Protein AF-A0A5C7K551-F1 (afdb_monomer_lite)

Foldseek 3Di:
DDDDDDDDDDDDDDDVVVVVVVVVVVVVVVVVVPPDDPVNLVVVLVVQQVVLQVVLLVLQLVCQLCVCVVPPLDDGQAGEQADFFQPLADDVVVPSDAAQWKAKWFHSQVNSVHDQGAGSQRAGKMKIFGSARHPHNHYLADALLAFGQEFEAAPVRHTPFDPDRQRHFRMKMKHQHDQFPPQDAAACDDSHGHGGRVNCVSRAQQWADITSHHIYGYAYDPVCVVVRNGHMDMDTHGSCSNVVSNVVDPVVVVLVVCLVCLLVVLQVVDDLVLRAAQDPLLRQDQLVVLDPSGSNVSSLVPPDDGNNSSSCNHQVSQKHKHAAPFWDADPNDTRHRMDIDGHDRDDPPDDDDRPDPDPPD

Structure (mmCIF, N/CA/C/O backbone):
data_AF-A0A5C7K551-F1
#
_entry.id   AF-A0A5C7K551-F1
#
loop_
_atom_site.group_PDB
_atom_site.id
_atom_site.type_symbol
_atom_site.label_atom_id
_atom_site.label_alt_id
_atom_site.label_comp_id
_atom_site.label_asym_id
_atom_site.label_entity_id
_atom_site.label_seq_id
_atom_site.pdbx_PDB_ins_code
_atom_site.Cartn_x
_atom_site.Cartn_y
_atom_site.Cartn_z
_atom_site.occupancy
_atom_site.B_iso_or_equiv
_atom_site.auth_seq_id
_atom_site.auth_comp_id
_atom_site.auth_asym_id
_atom_site.auth_atom_id
_atom_site.pdbx_PDB_model_num
ATOM 1 N N . MET A 1 1 ? 93.182 -27.243 -62.730 1.00 42.47 1 MET A N 1
ATOM 2 C CA . MET A 1 1 ? 92.548 -25.901 -62.664 1.00 42.47 1 MET A CA 1
ATOM 3 C C . MET A 1 1 ? 91.373 -25.920 -63.640 1.00 42.47 1 MET A C 1
ATOM 5 O O . MET A 1 1 ? 91.630 -26.209 -64.791 1.00 42.47 1 MET A O 1
ATOM 9 N N . LYS A 1 2 ? 90.090 -25.736 -63.320 1.00 43.31 2 LYS A N 1
ATOM 10 C CA . LYS A 1 2 ? 89.360 -25.178 -62.170 1.00 43.31 2 LYS A CA 1
ATOM 11 C C . LYS A 1 2 ? 88.047 -25.978 -62.007 1.00 43.31 2 LYS A C 1
ATOM 13 O O . LYS A 1 2 ? 87.426 -26.317 -63.009 1.00 43.31 2 LYS A O 1
ATOM 18 N N . HIS A 1 3 ? 87.634 -26.263 -60.772 1.00 45.69 3 HIS A N 1
ATOM 19 C CA . HIS A 1 3 ? 86.312 -26.815 -60.451 1.00 45.69 3 HIS A CA 1
ATOM 20 C C . HIS A 1 3 ? 85.270 -25.688 -60.403 1.00 45.69 3 HIS A C 1
ATOM 22 O O . HIS A 1 3 ? 85.530 -24.654 -59.791 1.00 45.69 3 HIS A O 1
ATOM 28 N N . ALA A 1 4 ? 84.092 -25.897 -60.995 1.00 50.72 4 ALA A N 1
ATOM 29 C CA . ALA A 1 4 ? 82.921 -25.042 -60.805 1.00 50.72 4 ALA A CA 1
ATOM 30 C C . ALA A 1 4 ? 81.832 -25.853 -60.089 1.00 50.72 4 ALA A C 1
ATOM 32 O O . ALA A 1 4 ? 81.305 -26.824 -60.630 1.00 50.72 4 ALA A O 1
ATOM 33 N N . SER A 1 5 ? 81.543 -25.485 -58.841 1.00 52.62 5 SER A N 1
ATOM 34 C CA . SER A 1 5 ? 80.523 -26.111 -58.001 1.00 52.62 5 SER A CA 1
ATOM 35 C C . SER A 1 5 ? 79.141 -25.517 -58.282 1.00 52.62 5 SER A C 1
ATOM 37 O O . SER A 1 5 ? 78.958 -24.305 -58.168 1.00 52.62 5 SER A O 1
ATOM 39 N N . GLN A 1 6 ? 78.148 -26.362 -58.564 1.00 56.72 6 GLN A N 1
ATOM 40 C CA . GLN A 1 6 ? 76.731 -25.990 -58.508 1.00 56.72 6 GLN A CA 1
ATOM 41 C C . GLN A 1 6 ? 76.282 -25.846 -57.045 1.00 56.72 6 GLN A C 1
ATOM 43 O O . GLN A 1 6 ? 76.255 -26.826 -56.299 1.00 56.72 6 GLN A O 1
ATOM 48 N N . GLN A 1 7 ? 75.881 -24.642 -56.635 1.00 53.88 7 GLN A N 1
ATOM 49 C CA . GLN A 1 7 ? 75.171 -24.423 -55.373 1.00 53.88 7 GLN A CA 1
ATOM 50 C C . GLN A 1 7 ? 73.659 -24.596 -55.583 1.00 53.88 7 GLN A C 1
ATOM 52 O O . GLN A 1 7 ? 73.023 -23.820 -56.290 1.00 53.88 7 GLN A O 1
ATOM 57 N N . ARG A 1 8 ? 73.068 -25.606 -54.932 1.00 55.75 8 ARG A N 1
ATOM 58 C CA . ARG A 1 8 ? 71.617 -25.701 -54.701 1.00 55.75 8 ARG A CA 1
ATOM 59 C C . ARG A 1 8 ? 71.251 -24.842 -53.490 1.00 55.75 8 ARG A C 1
ATOM 61 O O . ARG A 1 8 ? 71.647 -25.163 -52.370 1.00 55.75 8 ARG A O 1
ATOM 68 N N . THR A 1 9 ? 70.445 -23.806 -53.683 1.00 50.84 9 THR A N 1
ATOM 69 C CA . THR A 1 9 ? 69.813 -23.058 -52.591 1.00 50.84 9 THR A CA 1
ATOM 70 C C . THR A 1 9 ? 68.581 -23.819 -52.087 1.00 50.84 9 THR A C 1
ATOM 72 O O . THR A 1 9 ? 67.579 -23.972 -52.778 1.00 50.84 9 THR A O 1
ATOM 75 N N . ARG A 1 10 ? 68.648 -24.341 -50.855 1.00 55.31 10 ARG A N 1
ATOM 76 C CA . ARG A 1 10 ? 67.469 -24.807 -50.108 1.00 55.31 10 ARG A CA 1
ATOM 77 C C . ARG A 1 10 ? 66.876 -23.617 -49.356 1.00 55.31 10 ARG A C 1
ATOM 79 O O . ARG A 1 10 ? 67.473 -23.156 -48.387 1.00 55.31 10 ARG A O 1
ATOM 86 N N . HIS A 1 11 ? 65.684 -23.168 -49.744 1.00 59.53 11 HIS A N 1
ATOM 87 C CA . HIS A 1 11 ? 64.878 -22.290 -48.895 1.00 59.53 11 HIS A CA 1
ATOM 88 C C . HIS A 1 11 ? 64.409 -23.068 -47.657 1.00 59.53 11 HIS A C 1
ATOM 90 O O . HIS A 1 11 ? 63.650 -24.031 -47.752 1.00 59.53 11 HIS A O 1
ATOM 96 N N . ARG A 1 12 ? 64.869 -22.648 -46.476 1.00 51.69 12 ARG A N 1
ATOM 97 C CA . ARG A 1 12 ? 64.352 -23.085 -45.174 1.00 51.69 12 ARG A CA 1
ATOM 98 C C . ARG A 1 12 ? 63.396 -22.007 -44.655 1.00 51.69 12 ARG A C 1
ATOM 100 O O . ARG A 1 12 ? 63.820 -21.085 -43.974 1.00 51.69 12 ARG A O 1
ATOM 107 N N . GLN A 1 13 ? 62.105 -22.127 -44.958 1.00 60.03 13 GLN A N 1
ATOM 108 C CA . GLN A 1 13 ? 61.054 -21.497 -44.153 1.00 60.03 13 GLN A CA 1
ATOM 109 C C . GLN A 1 13 ? 60.619 -22.495 -43.077 1.00 60.03 13 GLN A C 1
ATOM 111 O O . GLN A 1 13 ? 59.937 -23.474 -43.365 1.00 60.03 13 GLN A O 1
ATOM 116 N N . ARG A 1 14 ? 61.045 -22.273 -41.832 1.00 57.66 14 ARG A N 1
ATOM 117 C CA . ARG A 1 14 ? 60.526 -22.956 -40.637 1.00 57.66 14 ARG A CA 1
ATOM 118 C C . ARG A 1 14 ? 60.541 -21.948 -39.491 1.00 57.66 14 ARG A C 1
ATOM 120 O O . ARG A 1 14 ? 61.551 -21.803 -38.820 1.00 57.66 14 ARG A O 1
ATOM 127 N N . GLY A 1 15 ? 59.457 -21.193 -39.344 1.00 58.69 15 GLY A N 1
ATOM 128 C CA . GLY A 1 15 ? 59.311 -20.215 -38.260 1.00 58.69 15 GLY A CA 1
ATOM 129 C C . GLY A 1 15 ? 58.039 -19.375 -38.364 1.00 58.69 15 GLY A C 1
ATOM 130 O O . GLY A 1 15 ? 57.367 -19.161 -37.365 1.00 58.69 15 GLY A O 1
ATOM 131 N N . ALA A 1 16 ? 57.642 -18.980 -39.578 1.00 62.69 16 ALA A N 1
ATOM 132 C CA . ALA A 1 16 ? 56.454 -18.143 -39.774 1.00 62.69 16 ALA A CA 1
ATOM 133 C C . ALA A 1 16 ? 55.122 -18.916 -39.684 1.00 62.69 16 ALA A C 1
ATOM 135 O O . ALA A 1 16 ? 54.129 -18.360 -39.231 1.00 62.69 16 ALA A O 1
ATOM 136 N N . SER A 1 17 ? 55.084 -20.199 -40.070 1.00 69.00 17 SER A N 1
ATOM 137 C CA . SER A 1 17 ? 53.833 -20.977 -40.107 1.00 69.00 17 SER A CA 1
ATOM 138 C C . SER A 1 17 ? 53.265 -21.287 -38.722 1.00 69.00 17 SER A C 1
ATOM 140 O O . SER A 1 17 ? 52.050 -21.298 -38.550 1.00 69.00 17 SER A O 1
ATOM 142 N N . LEU A 1 18 ? 54.128 -21.511 -37.728 1.00 71.88 18 LEU A N 1
ATOM 143 C CA . LEU A 1 18 ? 53.702 -21.848 -36.369 1.00 71.88 18 LEU A CA 1
ATOM 144 C C . LEU A 1 18 ? 53.166 -20.611 -35.638 1.00 71.88 18 LEU A C 1
ATOM 146 O O . LEU A 1 18 ? 52.134 -20.685 -34.983 1.00 71.88 18 LEU A O 1
ATOM 150 N N . LEU A 1 19 ? 53.805 -19.456 -35.846 1.00 77.81 19 LEU A N 1
ATOM 151 C CA . LEU A 1 19 ? 53.313 -18.160 -35.376 1.00 77.81 19 LEU A CA 1
ATOM 152 C C . LEU A 1 19 ? 51.968 -17.801 -36.021 1.00 77.81 19 LEU A C 1
ATOM 154 O O . LEU A 1 19 ? 51.049 -17.385 -35.322 1.00 77.81 19 LEU A O 1
ATOM 158 N N . LEU A 1 20 ? 51.818 -18.043 -37.329 1.00 80.00 20 LEU A N 1
ATOM 159 C CA . LEU A 1 20 ? 50.553 -17.825 -38.030 1.00 80.00 20 LEU A CA 1
ATOM 160 C C . LEU A 1 20 ? 49.440 -18.739 -37.491 1.00 80.00 20 LEU A C 1
ATOM 162 O O . LEU A 1 20 ? 48.329 -18.273 -37.262 1.00 80.00 20 LEU A O 1
ATOM 166 N N . MET A 1 21 ? 49.735 -20.018 -37.231 1.00 79.44 21 MET A N 1
ATOM 167 C CA . MET A 1 21 ? 48.761 -20.948 -36.648 1.00 79.44 21 MET A CA 1
ATOM 168 C C . MET A 1 21 ? 48.367 -20.581 -35.217 1.00 79.44 21 MET A C 1
ATOM 170 O O . MET A 1 21 ? 47.194 -20.693 -34.884 1.00 79.44 21 MET A O 1
ATOM 174 N N . VAL A 1 22 ? 49.301 -20.113 -34.384 1.00 83.50 22 VAL A N 1
ATOM 175 C CA . VAL A 1 22 ? 48.989 -19.664 -33.016 1.00 83.50 22 VAL A CA 1
ATOM 176 C C . VAL A 1 22 ? 48.124 -18.405 -33.039 1.00 83.50 22 VAL A C 1
ATOM 178 O O . VAL A 1 22 ? 47.165 -18.322 -32.280 1.00 83.50 22 VAL A O 1
ATOM 181 N N . ILE A 1 23 ? 48.402 -17.457 -33.938 1.00 84.75 23 ILE A N 1
ATOM 182 C CA . ILE A 1 23 ? 47.582 -16.247 -34.094 1.00 84.75 23 ILE A CA 1
ATOM 183 C C . ILE A 1 23 ? 46.180 -16.609 -34.597 1.00 84.75 23 ILE A C 1
ATOM 185 O O . ILE A 1 23 ? 45.194 -16.134 -34.043 1.00 84.75 23 ILE A O 1
ATOM 189 N N . ILE A 1 24 ? 46.067 -17.490 -35.593 1.00 84.62 24 ILE A N 1
ATOM 190 C CA . ILE A 1 24 ? 44.767 -17.950 -36.102 1.00 84.62 24 ILE A CA 1
ATOM 191 C C . ILE A 1 24 ? 44.001 -18.716 -35.015 1.00 84.62 24 ILE A C 1
ATOM 193 O O . ILE A 1 24 ? 42.818 -18.459 -34.816 1.00 84.62 24 ILE A O 1
ATOM 197 N N . ALA A 1 25 ? 44.661 -19.596 -34.260 1.00 80.81 25 ALA A N 1
ATOM 198 C CA . ALA A 1 25 ? 44.043 -20.309 -33.145 1.00 80.81 25 ALA A CA 1
ATOM 199 C C . ALA A 1 25 ? 43.589 -19.353 -32.030 1.00 80.81 25 ALA A C 1
ATOM 201 O O . ALA A 1 25 ? 42.490 -19.518 -31.508 1.00 80.81 25 ALA A O 1
ATOM 202 N N . ALA A 1 26 ? 44.378 -18.322 -31.710 1.00 79.31 26 ALA A N 1
ATOM 203 C CA . ALA A 1 26 ? 44.011 -17.296 -30.736 1.00 79.31 26 ALA A CA 1
ATOM 204 C C . ALA A 1 26 ? 42.808 -16.463 -31.206 1.00 79.31 26 ALA A C 1
ATOM 206 O O . ALA A 1 26 ? 41.903 -16.209 -30.417 1.00 79.31 26 ALA A O 1
ATOM 207 N N . LEU A 1 27 ? 42.747 -16.096 -32.490 1.00 78.56 27 LEU A N 1
ATOM 208 C CA . LEU A 1 27 ? 41.613 -15.369 -33.071 1.00 78.56 27 LEU A CA 1
ATOM 209 C C . LEU A 1 27 ? 40.342 -16.226 -33.136 1.00 78.56 27 LEU A C 1
ATOM 211 O O . LEU A 1 27 ? 39.259 -15.722 -32.857 1.00 78.56 27 LEU A O 1
ATOM 215 N N . ILE A 1 28 ? 40.460 -17.522 -33.439 1.00 75.25 28 ILE A N 1
ATOM 216 C CA . ILE A 1 28 ? 39.331 -18.465 -33.399 1.00 75.25 28 ILE A CA 1
ATOM 217 C C . ILE A 1 28 ? 38.839 -18.639 -31.959 1.00 75.25 28 ILE A C 1
ATOM 219 O O . ILE A 1 28 ? 37.638 -18.584 -31.712 1.00 75.25 28 ILE A O 1
ATOM 223 N N . PHE A 1 29 ? 39.750 -18.793 -30.995 1.00 69.62 29 PHE A N 1
ATOM 224 C CA . PHE A 1 29 ? 39.399 -18.947 -29.583 1.00 69.62 29 PHE A CA 1
ATOM 225 C C . PHE A 1 29 ? 38.731 -17.681 -29.018 1.00 69.62 29 PHE A C 1
ATOM 227 O O . PHE A 1 29 ? 37.718 -17.769 -28.327 1.00 69.62 29 PHE A O 1
ATOM 234 N N . PHE A 1 30 ? 39.233 -16.496 -29.380 1.00 65.75 30 PHE A N 1
ATOM 235 C CA . PHE A 1 30 ? 38.641 -15.210 -28.998 1.00 65.75 30 PHE A CA 1
ATOM 236 C C . PHE A 1 30 ? 37.298 -14.952 -29.700 1.00 65.75 30 PHE A C 1
ATOM 238 O O . PHE A 1 30 ? 36.366 -14.422 -29.094 1.00 65.75 30 PHE A O 1
ATOM 245 N N . GLY A 1 31 ? 37.170 -15.375 -30.961 1.00 60.44 31 GLY A N 1
ATOM 246 C CA . GLY A 1 31 ? 35.926 -15.323 -31.725 1.00 60.44 31 GLY A CA 1
ATOM 247 C C . GLY A 1 31 ? 34.838 -16.209 -31.118 1.00 60.44 31 GLY A C 1
ATOM 248 O O . GLY A 1 31 ? 33.721 -15.745 -30.923 1.00 60.44 31 GLY A O 1
ATOM 249 N N . LEU A 1 32 ? 35.168 -17.441 -30.719 1.00 57.44 32 LEU A N 1
ATOM 250 C CA . LEU A 1 32 ? 34.225 -18.362 -30.071 1.00 57.44 32 LEU A CA 1
ATOM 251 C C . LEU A 1 32 ? 33.772 -17.881 -28.684 1.00 57.44 32 LEU A C 1
ATOM 253 O O . LEU A 1 32 ? 32.629 -18.122 -28.308 1.00 57.44 32 LEU A O 1
ATOM 257 N N . PHE A 1 33 ? 34.622 -17.160 -27.944 1.00 56.47 33 PHE A N 1
ATOM 258 C CA . PHE A 1 33 ? 34.251 -16.579 -26.646 1.00 56.47 33 PHE A CA 1
ATOM 259 C C . PHE A 1 33 ? 33.379 -15.315 -26.777 1.00 56.47 33 PHE A C 1
ATOM 261 O O . PHE A 1 33 ? 32.648 -14.958 -25.853 1.00 56.47 33 PHE A O 1
ATOM 268 N N . SER A 1 34 ? 33.430 -14.651 -27.936 1.00 57.19 34 SER A N 1
ATOM 269 C CA . SER A 1 34 ? 32.720 -13.395 -28.209 1.00 57.19 34 SER A CA 1
ATOM 270 C C . SER A 1 34 ? 31.344 -13.596 -28.861 1.00 57.19 34 SER A C 1
ATOM 272 O O . SER A 1 34 ? 30.553 -12.656 -28.920 1.00 57.19 34 SER A O 1
ATOM 274 N N . ILE A 1 35 ? 31.010 -14.808 -29.323 1.00 54.72 35 ILE A N 1
ATOM 275 C CA . ILE A 1 35 ? 29.688 -15.130 -29.887 1.00 54.72 35 ILE A CA 1
ATOM 276 C C . ILE A 1 35 ? 28.744 -15.513 -28.740 1.00 54.72 35 ILE A C 1
ATOM 278 O O . ILE A 1 35 ? 28.366 -16.670 -28.563 1.00 54.72 35 ILE A O 1
ATOM 282 N N . ARG A 1 36 ? 28.341 -14.526 -27.932 1.00 56.84 36 ARG A N 1
ATOM 283 C CA . ARG A 1 36 ? 27.111 -14.674 -27.145 1.00 56.84 36 ARG A CA 1
ATOM 284 C C . ARG A 1 36 ? 25.935 -14.419 -28.071 1.00 56.84 36 ARG A C 1
ATOM 286 O O . ARG A 1 36 ? 25.839 -13.361 -28.689 1.00 56.84 36 ARG A O 1
ATOM 293 N N . SER A 1 37 ? 25.046 -15.402 -28.181 1.00 57.72 37 SER A N 1
ATOM 294 C CA . SER A 1 37 ? 23.815 -15.227 -28.947 1.00 57.72 37 SER A CA 1
ATOM 295 C C . SER A 1 37 ? 23.009 -14.068 -28.345 1.00 57.72 37 SER A C 1
ATOM 297 O O . SER A 1 37 ? 22.929 -13.965 -27.118 1.00 57.72 37 SER A O 1
ATOM 299 N N . PRO A 1 38 ? 22.360 -13.222 -29.163 1.00 60.72 38 PRO A N 1
ATOM 300 C CA . PRO A 1 38 ? 21.538 -12.119 -28.662 1.00 60.72 38 PRO A CA 1
ATOM 301 C C . PRO A 1 38 ? 20.402 -12.607 -27.749 1.00 60.72 38 PRO A C 1
ATOM 303 O O . PRO A 1 38 ? 19.961 -11.874 -26.872 1.00 60.72 38 PRO A O 1
ATOM 306 N N . VAL A 1 39 ? 19.965 -13.860 -27.913 1.00 63.66 39 VAL A N 1
ATOM 307 C CA . VAL A 1 39 ? 18.994 -14.529 -27.032 1.00 63.66 39 VAL A CA 1
ATOM 308 C C . VAL A 1 39 ? 19.559 -14.749 -25.624 1.00 63.66 39 VAL A C 1
ATOM 310 O O . VAL A 1 39 ? 18.877 -14.462 -24.645 1.00 63.66 39 VAL A O 1
ATOM 313 N N . SER A 1 40 ? 20.809 -15.208 -25.507 1.00 59.28 40 SER A N 1
ATOM 314 C CA . SER A 1 40 ? 21.466 -15.435 -24.212 1.00 59.28 40 SER A CA 1
ATOM 315 C C . SER A 1 40 ? 21.678 -14.121 -23.463 1.00 59.28 40 SER A C 1
ATOM 317 O O . SER A 1 40 ? 21.328 -14.032 -22.296 1.00 59.28 40 SER A O 1
ATOM 319 N N . LEU A 1 41 ? 22.136 -13.074 -24.162 1.00 66.69 41 LEU A N 1
ATOM 320 C CA . LEU A 1 41 ? 22.295 -11.739 -23.572 1.00 66.69 41 LEU A CA 1
ATOM 321 C C . LEU A 1 41 ? 20.967 -11.180 -23.050 1.00 66.69 41 LEU A C 1
ATOM 323 O O . LEU A 1 41 ? 20.916 -10.683 -21.933 1.00 66.69 41 LEU A O 1
ATOM 327 N N . ARG A 1 42 ? 19.879 -11.305 -23.819 1.00 72.06 42 ARG A N 1
ATOM 328 C CA . ARG A 1 42 ? 18.550 -10.849 -23.376 1.00 72.06 42 ARG A CA 1
ATOM 329 C C . ARG A 1 42 ? 18.042 -11.616 -22.162 1.00 72.06 42 ARG A C 1
ATOM 331 O O . ARG A 1 42 ? 17.490 -11.011 -21.254 1.00 72.06 42 ARG A O 1
ATOM 338 N N . THR A 1 43 ? 18.268 -12.926 -22.128 1.00 74.25 43 THR A N 1
ATOM 339 C CA . THR A 1 43 ? 17.892 -13.762 -20.978 1.00 74.25 43 THR A CA 1
ATOM 340 C C . THR A 1 43 ? 18.648 -13.325 -19.718 1.00 74.25 43 THR A C 1
ATOM 342 O O . THR A 1 43 ? 18.052 -13.203 -18.649 1.00 74.25 43 THR A O 1
ATOM 345 N N . ASP A 1 44 ? 19.943 -13.018 -19.850 1.00 73.69 44 ASP A N 1
ATOM 346 C CA . ASP A 1 44 ? 20.765 -12.515 -18.745 1.00 73.69 44 ASP A CA 1
ATOM 347 C C . ASP A 1 44 ? 20.265 -11.144 -18.247 1.00 73.69 44 ASP A C 1
ATOM 349 O O . ASP A 1 44 ? 20.152 -10.926 -17.040 1.00 73.69 44 ASP A O 1
ATOM 353 N N . GLN A 1 45 ? 19.903 -10.232 -19.158 1.00 82.81 45 GLN A N 1
ATOM 354 C CA . GLN A 1 45 ? 19.348 -8.915 -18.817 1.00 82.81 45 GLN A CA 1
ATOM 355 C C . GLN A 1 45 ? 17.976 -9.009 -18.135 1.00 82.81 45 GLN A C 1
ATOM 357 O O . GLN A 1 45 ? 17.711 -8.290 -17.169 1.00 82.81 45 GLN A O 1
ATOM 362 N N . GLU A 1 46 ? 17.103 -9.905 -18.593 1.00 82.94 46 GLU A N 1
ATOM 363 C CA . GLU A 1 46 ? 15.801 -10.152 -17.964 1.00 82.94 46 GLU A CA 1
ATOM 364 C C . GLU A 1 46 ? 15.973 -10.732 -16.555 1.00 82.94 46 GLU A C 1
ATOM 366 O O . GLU A 1 46 ? 15.335 -10.263 -15.610 1.00 82.94 46 GLU A O 1
ATOM 371 N N . SER A 1 47 ? 16.900 -11.680 -16.380 1.00 84.75 47 SER A N 1
ATOM 372 C CA . SER A 1 47 ? 17.243 -12.217 -15.061 1.00 84.75 47 SER A CA 1
ATOM 373 C C . SER A 1 47 ? 17.821 -11.144 -14.133 1.00 84.75 47 SER A C 1
ATOM 375 O O . SER A 1 47 ? 17.481 -11.115 -12.948 1.00 84.75 47 SER A O 1
ATOM 377 N N . ALA A 1 48 ? 18.682 -10.260 -14.645 1.00 89.56 48 ALA A N 1
ATOM 378 C CA . ALA A 1 48 ? 19.235 -9.148 -13.877 1.00 89.56 48 ALA A CA 1
ATOM 379 C C . ALA A 1 48 ? 18.134 -8.169 -13.442 1.00 89.56 48 ALA A C 1
ATOM 381 O O . ALA A 1 48 ? 18.044 -7.820 -12.266 1.00 89.56 48 ALA A O 1
ATOM 382 N N . SER A 1 49 ? 17.239 -7.801 -14.362 1.00 92.75 49 SER A N 1
ATOM 383 C CA . SER A 1 49 ? 16.096 -6.925 -14.077 1.00 92.75 49 SER A CA 1
ATOM 384 C C . SER A 1 49 ? 15.180 -7.531 -13.012 1.00 92.75 49 SER A C 1
ATOM 386 O O . SER A 1 49 ? 14.802 -6.851 -12.060 1.00 92.75 49 SER A O 1
ATOM 388 N N . ALA A 1 50 ? 14.886 -8.832 -13.104 1.00 93.69 50 ALA A N 1
ATOM 389 C CA . ALA A 1 50 ? 14.077 -9.537 -12.114 1.00 93.69 50 ALA A CA 1
ATOM 390 C C . ALA A 1 50 ? 14.716 -9.530 -10.712 1.00 93.69 50 ALA A C 1
ATOM 392 O O . ALA A 1 50 ? 14.018 -9.308 -9.720 1.00 93.69 50 ALA A O 1
ATOM 393 N N . ALA A 1 51 ? 16.035 -9.728 -10.618 1.00 95.38 51 ALA A N 1
ATOM 394 C CA . ALA A 1 51 ? 16.755 -9.689 -9.345 1.00 95.38 51 ALA A CA 1
ATOM 395 C C . ALA A 1 51 ? 16.709 -8.294 -8.698 1.00 95.38 51 ALA A C 1
ATOM 397 O O . ALA A 1 51 ? 16.457 -8.167 -7.498 1.00 95.38 51 ALA A O 1
ATOM 398 N N . VAL A 1 52 ? 16.891 -7.244 -9.499 1.00 96.88 52 VAL A N 1
ATOM 399 C CA . VAL A 1 52 ? 16.875 -5.852 -9.031 1.00 96.88 52 VAL A CA 1
ATOM 400 C C . VAL A 1 52 ? 15.462 -5.428 -8.609 1.00 96.88 52 VAL A C 1
ATOM 402 O O . VAL A 1 52 ? 15.291 -4.824 -7.548 1.00 96.88 52 VAL A O 1
ATOM 405 N N . LEU A 1 53 ? 14.428 -5.819 -9.364 1.00 98.00 53 LEU A N 1
ATOM 406 C CA . LEU A 1 53 ? 13.028 -5.623 -8.972 1.00 98.00 53 LEU A CA 1
ATOM 407 C C . LEU A 1 53 ? 12.707 -6.323 -7.645 1.00 98.00 53 LEU A C 1
ATOM 409 O O . LEU A 1 53 ? 12.045 -5.741 -6.783 1.00 98.00 53 LEU A O 1
ATOM 413 N N . ALA A 1 54 ? 13.196 -7.551 -7.446 1.00 98.12 54 ALA A N 1
ATOM 414 C CA . ALA A 1 54 ? 13.011 -8.283 -6.195 1.00 98.12 54 ALA A CA 1
ATOM 415 C C . ALA A 1 54 ? 13.690 -7.579 -5.007 1.00 98.12 54 ALA A C 1
ATOM 417 O O . ALA A 1 54 ? 13.090 -7.490 -3.933 1.00 98.12 54 ALA A O 1
ATOM 418 N N . GLN A 1 55 ? 14.893 -7.026 -5.201 1.00 98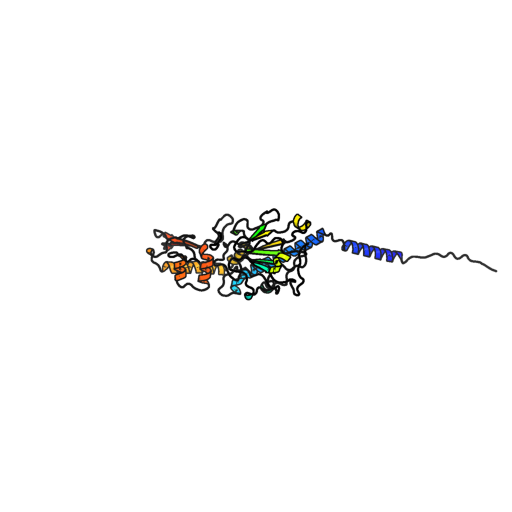.38 55 GLN A N 1
ATOM 419 C CA . GLN A 1 55 ? 15.581 -6.228 -4.183 1.00 98.38 55 GLN A CA 1
ATOM 420 C C . GLN A 1 55 ? 14.790 -4.961 -3.825 1.00 98.38 55 GLN A C 1
ATOM 422 O O . GLN A 1 55 ? 14.588 -4.682 -2.642 1.00 98.38 55 GLN A O 1
ATOM 427 N N . ALA A 1 56 ? 14.285 -4.230 -4.823 1.00 98.44 56 ALA A N 1
ATOM 428 C CA . ALA A 1 56 ? 13.445 -3.054 -4.605 1.00 98.44 56 ALA A CA 1
ATOM 429 C C . ALA A 1 56 ? 12.152 -3.402 -3.845 1.00 98.44 56 ALA A C 1
ATOM 431 O O . ALA A 1 56 ? 11.800 -2.733 -2.872 1.00 98.44 56 ALA A O 1
ATOM 432 N N . LYS A 1 57 ? 11.473 -4.494 -4.229 1.00 98.69 57 LYS A N 1
ATOM 433 C CA . LYS A 1 57 ? 10.279 -4.990 -3.526 1.00 98.69 57 LYS A CA 1
ATOM 434 C C . LYS A 1 57 ? 10.586 -5.338 -2.071 1.00 98.69 57 LYS A C 1
ATOM 436 O O . LYS A 1 57 ? 9.825 -4.953 -1.186 1.00 98.69 57 LYS A O 1
ATOM 441 N N . ALA A 1 58 ? 11.686 -6.043 -1.813 1.00 98.56 58 ALA A N 1
ATOM 442 C CA . ALA A 1 58 ? 12.090 -6.398 -0.456 1.00 98.56 58 ALA A CA 1
ATOM 443 C C . ALA A 1 58 ? 12.360 -5.153 0.405 1.00 98.56 58 ALA A C 1
ATOM 445 O O . ALA A 1 58 ? 11.925 -5.107 1.554 1.00 98.56 58 ALA A O 1
ATOM 446 N N . ALA A 1 59 ? 13.006 -4.128 -0.157 1.00 98.56 59 ALA A N 1
ATOM 447 C CA . ALA A 1 59 ? 13.259 -2.871 0.542 1.00 98.56 59 ALA A CA 1
ATOM 448 C C . ALA A 1 59 ? 11.968 -2.104 0.864 1.00 98.56 59 ALA A C 1
ATOM 450 O O . ALA A 1 59 ? 11.820 -1.615 1.978 1.00 98.56 59 ALA A O 1
ATOM 451 N N . LEU A 1 60 ? 11.005 -2.056 -0.062 1.00 98.69 60 LEU A N 1
ATOM 452 C CA . LEU A 1 60 ? 9.692 -1.441 0.176 1.00 98.69 60 LEU A CA 1
ATOM 453 C C . LEU A 1 60 ? 8.909 -2.162 1.282 1.00 98.69 60 LEU A C 1
ATOM 455 O O . LEU A 1 60 ? 8.331 -1.511 2.151 1.00 98.69 60 LEU A O 1
ATOM 459 N N . ILE A 1 61 ? 8.924 -3.500 1.283 1.00 98.62 61 ILE A N 1
ATOM 460 C CA . ILE A 1 61 ? 8.315 -4.303 2.354 1.00 98.62 61 ILE A CA 1
ATOM 461 C C . ILE A 1 61 ? 9.015 -4.030 3.687 1.00 98.62 61 ILE A C 1
ATOM 463 O O . ILE A 1 61 ? 8.338 -3.846 4.694 1.00 98.62 61 ILE A O 1
ATOM 467 N N . GLY A 1 62 ? 10.350 -3.976 3.696 1.00 97.81 62 GLY A N 1
ATOM 468 C CA . GLY A 1 62 ? 11.145 -3.642 4.876 1.00 97.81 62 GLY A CA 1
ATOM 469 C C . GLY A 1 62 ? 10.796 -2.262 5.430 1.00 97.81 62 GLY A C 1
ATOM 470 O O . GLY A 1 62 ? 10.432 -2.161 6.596 1.00 97.81 62 GLY A O 1
ATOM 471 N N . TYR A 1 63 ? 10.808 -1.234 4.577 1.00 97.81 63 TYR A N 1
ATOM 472 C CA . TYR A 1 63 ? 10.436 0.137 4.927 1.00 97.81 63 TYR A CA 1
ATOM 473 C C . TYR A 1 63 ? 9.046 0.199 5.559 1.00 97.81 63 TYR A C 1
ATOM 475 O O . TYR A 1 63 ? 8.889 0.725 6.658 1.00 97.81 63 TYR A O 1
ATOM 483 N N . ALA A 1 64 ? 8.042 -0.384 4.899 1.00 98.00 64 ALA A N 1
ATOM 484 C CA . ALA A 1 64 ? 6.675 -0.382 5.399 1.00 98.00 64 ALA A CA 1
ATOM 485 C C . ALA A 1 64 ? 6.554 -1.143 6.719 1.00 98.00 64 ALA A C 1
ATOM 487 O O . ALA A 1 64 ? 5.892 -0.686 7.655 1.00 98.00 64 ALA A O 1
ATOM 488 N N . ALA A 1 65 ? 7.227 -2.289 6.817 1.00 96.88 65 ALA A N 1
ATOM 489 C CA . ALA A 1 65 ? 7.250 -3.079 8.027 1.00 96.88 65 ALA A CA 1
ATOM 490 C C . ALA A 1 65 ? 7.933 -2.345 9.177 1.00 96.88 65 ALA A C 1
ATOM 492 O O . ALA A 1 65 ? 7.526 -2.620 10.291 1.00 96.88 65 ALA A O 1
ATOM 493 N N . THR A 1 66 ? 8.891 -1.437 8.950 1.00 95.50 66 THR A N 1
ATOM 494 C CA . THR A 1 66 ? 9.609 -0.687 10.002 1.00 95.50 66 THR A CA 1
ATOM 495 C C . THR A 1 66 ? 9.240 0.800 10.077 1.00 95.50 66 THR A C 1
ATOM 497 O O . THR A 1 66 ? 9.962 1.599 10.674 1.00 95.50 66 THR A O 1
ATOM 500 N N . TYR A 1 67 ? 8.153 1.217 9.425 1.00 95.75 67 TYR A N 1
ATOM 501 C CA . TYR A 1 67 ? 7.820 2.637 9.297 1.00 95.75 67 TYR A CA 1
ATOM 502 C C . TYR A 1 67 ? 7.546 3.299 10.658 1.00 95.75 67 TYR A C 1
ATOM 504 O O . TYR A 1 67 ? 7.992 4.419 10.905 1.00 95.75 67 TYR A O 1
ATOM 512 N N . LYS A 1 68 ? 6.870 2.590 11.573 1.00 94.69 68 LYS A N 1
ATOM 513 C CA . LYS A 1 68 ? 6.519 3.113 12.907 1.00 94.69 68 LYS A CA 1
ATOM 514 C C . LYS A 1 68 ? 7.731 3.353 13.811 1.00 94.69 68 LYS A C 1
ATOM 516 O O . LYS A 1 68 ? 7.657 4.155 14.734 1.00 94.69 68 LYS A O 1
ATOM 521 N N . GLU A 1 69 ? 8.848 2.675 13.560 1.00 93.88 69 GLU A N 1
ATOM 522 C CA . GLU A 1 69 ? 10.098 2.828 14.308 1.00 93.88 69 GLU A CA 1
ATOM 523 C C . GLU A 1 69 ? 10.804 4.143 13.992 1.00 93.88 69 GLU A C 1
ATOM 525 O O . GLU A 1 69 ? 11.450 4.721 14.862 1.00 93.88 69 GLU A O 1
ATOM 530 N N . THR A 1 70 ? 10.679 4.614 12.753 1.00 90.94 70 THR A N 1
ATOM 531 C CA . THR A 1 70 ? 11.276 5.873 12.294 1.00 90.94 70 THR A CA 1
ATOM 532 C C . THR A 1 70 ? 10.292 7.041 12.333 1.00 90.94 70 THR A C 1
ATOM 534 O O . THR A 1 70 ? 10.718 8.189 12.237 1.00 90.94 70 THR A O 1
ATOM 537 N N . HIS A 1 71 ? 8.997 6.770 12.540 1.00 92.56 71 HIS A N 1
ATOM 538 C CA . HIS A 1 71 ? 7.924 7.767 12.601 1.00 92.56 71 HIS A CA 1
ATOM 539 C C . HIS A 1 71 ? 7.094 7.598 13.889 1.00 92.56 71 HIS A C 1
ATOM 541 O O . HIS A 1 71 ? 6.043 6.951 13.882 1.00 92.56 71 HIS A O 1
ATOM 547 N N . PRO A 1 72 ? 7.549 8.157 15.027 1.00 90.69 72 PRO A N 1
ATOM 548 C CA . PRO A 1 72 ? 6.853 8.016 16.302 1.00 90.69 72 PRO A CA 1
ATOM 549 C C . PRO A 1 72 ? 5.396 8.494 16.240 1.00 90.69 72 PRO A C 1
ATOM 551 O O . PRO A 1 72 ? 5.107 9.591 15.770 1.00 90.69 72 PRO A O 1
ATOM 554 N N . GLY A 1 73 ? 4.476 7.679 16.762 1.00 90.88 73 GLY A N 1
ATOM 555 C CA . GLY A 1 73 ? 3.037 7.974 16.767 1.00 90.88 73 GLY A CA 1
ATOM 556 C C . GLY A 1 73 ? 2.284 7.528 15.508 1.00 90.88 73 GLY A C 1
ATOM 557 O O . GLY A 1 73 ? 1.054 7.606 15.485 1.00 90.88 73 GLY A O 1
ATOM 558 N N . GLU A 1 74 ? 2.994 7.008 14.507 1.00 93.56 74 GLU A N 1
ATOM 559 C CA . GLU A 1 74 ? 2.426 6.482 13.268 1.00 93.56 74 GLU A CA 1
ATOM 560 C C . GLU A 1 74 ? 2.287 4.955 13.284 1.00 93.56 74 GLU A C 1
ATOM 562 O O . GLU A 1 74 ? 2.981 4.247 14.014 1.00 93.56 74 GLU A O 1
ATOM 567 N N . LEU A 1 75 ? 1.385 4.436 12.449 1.00 94.69 75 LEU A N 1
ATOM 568 C CA . LEU A 1 75 ? 1.218 2.996 12.245 1.00 94.69 75 LEU A CA 1
ATOM 569 C C . LEU A 1 75 ? 2.229 2.440 11.241 1.00 94.69 75 LEU A C 1
ATOM 571 O O . LEU A 1 75 ? 2.656 3.142 10.333 1.00 94.69 75 LEU A O 1
ATOM 575 N N . ALA A 1 76 ? 2.550 1.150 11.346 1.00 95.69 76 ALA A N 1
ATOM 576 C CA . ALA A 1 76 ? 3.311 0.453 10.311 1.00 95.69 76 ALA A CA 1
ATOM 577 C C . ALA A 1 76 ? 2.482 0.241 9.030 1.00 95.69 76 ALA A C 1
ATOM 579 O O . ALA A 1 76 ? 1.252 0.260 9.047 1.00 95.69 76 ALA A O 1
ATOM 580 N N . GLY A 1 77 ? 3.180 -0.042 7.932 1.00 96.44 77 GLY A N 1
ATOM 581 C CA . GLY A 1 77 ? 2.611 -0.476 6.659 1.00 96.44 77 GLY A CA 1
ATOM 582 C C . GLY A 1 77 ? 2.660 0.572 5.554 1.00 96.44 77 GLY A C 1
ATOM 583 O O . GLY A 1 77 ? 2.420 0.222 4.398 1.00 96.44 77 GLY A O 1
ATOM 584 N N . TYR A 1 78 ? 2.925 1.838 5.878 1.00 97.12 78 TYR A N 1
ATOM 585 C CA . TYR A 1 78 ? 2.974 2.894 4.872 1.00 97.12 78 TYR A CA 1
ATOM 586 C C . TYR A 1 78 ? 4.179 2.720 3.952 1.00 97.12 78 TYR A C 1
ATOM 588 O O . TYR A 1 78 ? 5.289 2.421 4.388 1.00 97.12 78 TYR A O 1
ATOM 596 N N . LEU A 1 79 ? 3.947 2.931 2.666 1.00 97.62 79 LEU A N 1
ATOM 597 C CA . LEU A 1 79 ? 4.963 2.895 1.630 1.00 97.62 79 LEU A CA 1
ATOM 598 C C . LEU A 1 79 ? 5.513 4.303 1.378 1.00 97.62 79 LEU A C 1
ATOM 600 O O . LEU A 1 79 ? 4.763 5.274 1.500 1.00 97.62 79 LEU A O 1
ATOM 604 N N . PRO A 1 80 ? 6.800 4.442 1.016 1.00 96.25 80 PRO A N 1
ATOM 605 C CA . PRO A 1 80 ? 7.355 5.749 0.721 1.00 96.25 80 PRO A CA 1
ATOM 606 C C . PRO A 1 80 ? 6.708 6.314 -0.540 1.00 96.25 80 PRO A C 1
ATOM 608 O O . PRO A 1 80 ? 6.293 5.570 -1.435 1.00 96.25 80 PRO A O 1
ATOM 611 N N . CYS A 1 81 ? 6.640 7.633 -0.608 1.00 94.44 81 CYS A N 1
ATOM 612 C CA . CYS A 1 81 ? 6.358 8.350 -1.839 1.00 94.44 81 CYS A CA 1
ATOM 613 C C . CYS A 1 81 ? 7.474 8.137 -2.870 1.00 94.44 81 CYS A C 1
ATOM 615 O O . CYS A 1 81 ? 8.604 7.842 -2.484 1.00 94.44 81 CYS A O 1
ATOM 617 N N . PRO A 1 82 ? 7.178 8.222 -4.175 1.00 93.62 82 PRO A N 1
ATOM 618 C CA . PRO A 1 82 ? 8.212 8.143 -5.194 1.00 93.62 82 PRO A CA 1
ATOM 619 C C . PRO A 1 82 ? 9.154 9.348 -5.127 1.00 93.62 82 PRO A C 1
ATOM 621 O O . PRO A 1 82 ? 8.771 10.419 -4.661 1.00 93.62 82 PRO A O 1
ATOM 624 N N . ASP A 1 83 ? 10.363 9.167 -5.650 1.00 89.81 83 ASP A N 1
ATOM 625 C CA . ASP A 1 83 ? 11.272 10.268 -5.960 1.00 89.81 83 ASP A CA 1
ATOM 626 C C . ASP A 1 83 ? 10.783 10.955 -7.244 1.00 89.81 83 ASP A C 1
ATOM 628 O O . ASP A 1 83 ? 10.716 10.351 -8.320 1.00 89.81 83 ASP A O 1
ATOM 632 N N . THR A 1 84 ? 10.396 12.221 -7.127 1.00 85.19 84 THR A N 1
ATOM 633 C CA . THR A 1 84 ? 9.846 13.010 -8.233 1.00 85.19 84 THR A CA 1
ATOM 634 C C . THR A 1 84 ? 10.854 13.962 -8.860 1.00 85.19 84 THR A C 1
ATOM 636 O O . THR A 1 84 ? 10.542 14.546 -9.898 1.00 85.19 84 THR A O 1
ATOM 639 N N . ASN A 1 85 ? 12.040 14.127 -8.271 1.00 81.69 85 ASN A N 1
ATOM 640 C CA . ASN A 1 85 ? 13.032 15.128 -8.668 1.00 81.69 85 ASN A CA 1
ATOM 641 C C . ASN A 1 85 ? 14.385 14.506 -9.113 1.00 81.69 85 ASN A C 1
ATOM 643 O O . ASN A 1 85 ? 15.265 15.232 -9.576 1.00 81.69 85 ASN A O 1
ATOM 647 N N . ASN A 1 86 ? 14.498 13.172 -9.069 1.00 83.94 86 ASN A N 1
ATOM 648 C CA . ASN A 1 86 ? 15.660 12.340 -9.403 1.00 83.94 86 ASN A CA 1
ATOM 649 C C . ASN A 1 86 ? 16.852 12.444 -8.424 1.00 83.94 86 ASN A C 1
ATOM 651 O O . ASN A 1 86 ? 17.983 12.114 -8.803 1.00 83.94 86 ASN A O 1
ATOM 655 N N . ASP A 1 87 ? 16.648 12.877 -7.177 1.00 85.56 87 ASP A N 1
ATOM 656 C CA . ASP A 1 87 ? 17.699 12.926 -6.149 1.00 85.56 87 ASP A CA 1
ATOM 657 C C . ASP A 1 87 ? 17.853 11.618 -5.346 1.00 85.56 87 ASP A C 1
ATOM 659 O O . ASP A 1 87 ? 18.826 11.463 -4.595 1.00 85.56 87 ASP A O 1
ATOM 663 N N . GLY A 1 88 ? 16.957 10.652 -5.556 1.00 88.62 88 GLY A N 1
ATOM 664 C CA . GLY A 1 88 ? 16.896 9.367 -4.870 1.00 88.62 88 GLY A CA 1
ATOM 665 C C . GLY A 1 88 ? 16.109 9.364 -3.563 1.00 88.62 88 GLY A C 1
ATOM 666 O O . GLY A 1 88 ? 16.028 8.311 -2.927 1.00 88.62 88 GLY A O 1
ATOM 667 N N . GLU A 1 89 ? 15.542 10.486 -3.142 1.00 89.31 89 GLU A N 1
ATOM 668 C CA . GLU A 1 89 ? 14.747 10.642 -1.927 1.00 89.31 89 GLU A CA 1
ATOM 669 C C . GLU A 1 89 ? 13.298 10.978 -2.276 1.00 89.31 89 GLU A C 1
ATOM 671 O O . GLU A 1 89 ? 12.997 11.584 -3.300 1.00 89.31 89 GLU A O 1
ATOM 676 N N . TYR A 1 90 ? 12.366 10.591 -1.405 1.00 84.06 90 TYR A N 1
ATOM 677 C CA . TYR A 1 90 ? 11.094 11.304 -1.371 1.00 84.06 90 TYR A CA 1
ATOM 678 C C . TYR A 1 90 ? 11.248 12.507 -0.443 1.00 84.06 90 TYR A C 1
ATOM 680 O O . TYR A 1 90 ? 11.657 12.363 0.713 1.00 84.06 90 TYR A O 1
ATOM 688 N N . THR A 1 91 ? 10.870 13.685 -0.929 1.00 75.12 91 THR A N 1
ATOM 689 C CA . THR A 1 91 ? 10.822 14.899 -0.115 1.00 75.12 91 THR A CA 1
ATOM 690 C C . THR A 1 91 ? 9.357 15.271 0.121 1.00 75.12 91 THR A C 1
ATOM 692 O O . THR A 1 91 ? 8.619 15.439 -0.847 1.00 75.12 91 THR A O 1
ATOM 695 N N . PRO A 1 92 ? 8.888 15.440 1.376 1.00 67.06 92 PRO A N 1
ATOM 696 C CA . PRO A 1 92 ? 7.500 15.838 1.653 1.00 67.06 92 PRO A CA 1
ATOM 697 C C . PRO A 1 92 ? 7.070 17.144 0.959 1.00 67.06 92 PRO A C 1
ATOM 699 O O . PRO A 1 92 ? 5.899 17.331 0.649 1.00 67.06 92 PRO A O 1
ATOM 702 N N . ALA A 1 93 ? 8.022 18.046 0.692 1.00 61.56 93 ALA A N 1
ATOM 703 C CA . ALA A 1 93 ? 7.783 19.295 -0.032 1.00 61.56 93 ALA A CA 1
ATOM 704 C C . ALA A 1 93 ? 7.425 19.092 -1.517 1.00 61.56 93 ALA A C 1
ATOM 706 O O . ALA A 1 93 ? 6.825 19.983 -2.116 1.00 61.56 93 ALA A O 1
ATOM 707 N N . ASP A 1 94 ? 7.733 17.926 -2.092 1.00 64.62 94 ASP A N 1
ATOM 708 C CA . ASP A 1 94 ? 7.506 17.634 -3.510 1.00 64.62 94 ASP A CA 1
ATOM 709 C C . ASP A 1 94 ? 6.061 17.188 -3.796 1.00 64.62 94 ASP A C 1
ATOM 711 O O . ASP A 1 94 ? 5.731 16.845 -4.928 1.00 64.62 94 ASP A O 1
ATOM 715 N N . ASN A 1 95 ? 5.183 17.258 -2.782 1.00 64.12 95 ASN A N 1
ATOM 716 C CA . ASN A 1 95 ? 3.771 16.888 -2.808 1.00 64.12 95 ASN A CA 1
ATOM 717 C C . ASN A 1 95 ? 3.561 15.489 -3.391 1.00 64.12 95 ASN A C 1
ATOM 719 O O . ASN A 1 95 ? 3.400 15.305 -4.597 1.00 64.12 95 ASN A O 1
ATOM 723 N N . CYS A 1 96 ? 3.447 14.491 -2.517 1.00 85.75 96 CYS A N 1
ATOM 724 C CA . CYS A 1 96 ? 3.145 13.110 -2.885 1.00 85.75 96 CYS A CA 1
ATOM 725 C C . CYS A 1 96 ? 1.699 12.903 -3.389 1.00 85.75 96 CYS A C 1
ATOM 727 O O . CYS A 1 96 ? 1.017 11.956 -3.006 1.00 85.75 96 CYS A O 1
ATOM 729 N N . GLY A 1 97 ? 1.188 13.803 -4.231 1.00 86.50 97 GLY A N 1
ATOM 730 C CA . GLY A 1 97 ? -0.190 13.855 -4.704 1.00 86.50 97 GLY A CA 1
ATOM 731 C C . GLY A 1 97 ? -1.215 14.063 -3.587 1.00 86.50 97 GLY A C 1
ATOM 732 O O . GLY A 1 97 ? -0.920 13.973 -2.399 1.00 86.50 97 GLY A O 1
ATOM 733 N N . LEU A 1 98 ? -2.469 14.293 -3.969 1.00 91.31 98 LEU A N 1
ATOM 734 C CA . LEU A 1 98 ? -3.575 14.426 -3.016 1.00 91.31 98 LEU A CA 1
ATOM 735 C C . LEU A 1 98 ? -3.921 13.088 -2.363 1.00 91.31 98 LEU A C 1
ATOM 737 O O . LEU A 1 98 ? -3.617 12.024 -2.900 1.00 91.31 98 LEU A O 1
ATOM 741 N N . LYS A 1 99 ? -4.594 13.126 -1.217 1.00 91.56 99 LYS A N 1
ATOM 742 C CA . LYS A 1 99 ? -5.097 11.922 -0.552 1.00 91.56 99 LYS A CA 1
ATOM 743 C C . LYS A 1 99 ? -5.892 11.027 -1.509 1.00 91.56 99 LYS A C 1
ATOM 745 O O . LYS A 1 99 ? -6.619 11.524 -2.365 1.00 91.56 99 LYS A O 1
ATOM 750 N N . ASP A 1 100 ? -5.702 9.714 -1.374 1.00 92.88 100 ASP A N 1
ATOM 751 C CA . ASP A 1 100 ? -6.290 8.676 -2.229 1.00 92.88 100 ASP A CA 1
ATOM 752 C C . ASP A 1 100 ? -5.897 8.755 -3.715 1.00 92.88 100 ASP A C 1
ATOM 754 O O . ASP A 1 100 ? -6.328 7.913 -4.492 1.00 92.88 100 ASP A O 1
ATOM 758 N N . VAL A 1 101 ? -5.036 9.688 -4.133 1.00 93.94 101 VAL A N 1
ATOM 759 C CA . VAL A 1 101 ? -4.519 9.763 -5.506 1.00 93.94 101 VAL A CA 1
ATOM 760 C C . VAL A 1 101 ? -3.199 9.004 -5.610 1.00 93.94 101 VAL A C 1
ATOM 762 O O . VAL A 1 101 ? -2.245 9.302 -4.881 1.00 93.94 101 VAL A O 1
ATOM 765 N N . SER A 1 102 ? -3.163 8.021 -6.515 1.00 94.62 102 SER A N 1
ATOM 766 C CA . SER A 1 102 ? -1.942 7.284 -6.861 1.00 94.62 102 SER A CA 1
ATOM 767 C C . SER A 1 102 ? -0.913 8.199 -7.519 1.00 94.62 102 SER A C 1
ATOM 769 O O . SER A 1 102 ? -1.272 9.109 -8.263 1.00 94.62 102 SER A O 1
ATOM 771 N N . VAL A 1 103 ? 0.368 7.943 -7.269 1.00 93.12 103 VAL A N 1
ATOM 772 C CA . VAL A 1 103 ? 1.477 8.747 -7.804 1.00 93.12 103 VAL A CA 1
ATOM 773 C C . VAL A 1 103 ? 2.588 7.852 -8.335 1.00 93.12 103 VAL A C 1
ATOM 775 O O . VAL A 1 103 ? 2.761 6.729 -7.861 1.00 93.12 103 VAL A O 1
ATOM 778 N N . VAL A 1 104 ? 3.336 8.353 -9.318 1.00 93.56 104 VAL A N 1
ATOM 779 C CA . VAL A 1 104 ? 4.476 7.668 -9.937 1.00 93.56 104 VAL A CA 1
ATOM 780 C C . VAL A 1 104 ? 5.697 8.580 -9.960 1.00 93.56 104 VAL A C 1
ATOM 782 O O . VAL A 1 104 ? 5.575 9.790 -10.128 1.00 93.56 104 VAL A O 1
ATOM 785 N N . GLY A 1 105 ? 6.871 7.980 -9.821 1.00 92.12 105 GLY A N 1
ATOM 786 C CA . GLY A 1 105 ? 8.168 8.619 -10.022 1.00 92.12 105 GLY A CA 1
ATOM 787 C C . GLY A 1 105 ? 9.275 7.569 -10.005 1.00 92.12 105 GLY A C 1
ATOM 788 O O . GLY A 1 105 ? 9.014 6.379 -10.211 1.00 92.12 105 GLY A O 1
ATOM 789 N N . ARG A 1 106 ? 10.515 7.983 -9.760 1.00 91.75 106 ARG A N 1
ATOM 790 C CA . ARG A 1 106 ? 11.627 7.052 -9.557 1.00 91.75 106 ARG A CA 1
ATOM 791 C C . ARG A 1 106 ? 11.492 6.328 -8.221 1.00 91.75 106 ARG A C 1
ATOM 793 O O . ARG A 1 106 ? 10.837 6.791 -7.284 1.00 91.75 106 ARG A O 1
ATOM 800 N N . LEU A 1 107 ? 12.127 5.163 -8.131 1.00 95.00 107 LEU A N 1
ATOM 801 C CA . LEU A 1 107 ? 12.300 4.481 -6.854 1.00 95.00 107 LEU A CA 1
ATOM 802 C C . LEU A 1 107 ? 13.147 5.370 -5.914 1.00 95.00 107 LEU A C 1
ATOM 804 O O . LEU A 1 107 ? 14.277 5.695 -6.285 1.00 95.00 107 LEU A O 1
ATOM 808 N N . PRO A 1 108 ? 12.667 5.711 -4.701 1.00 94.69 108 PRO A N 1
ATOM 809 C CA . PRO A 1 108 ? 13.392 6.555 -3.748 1.00 94.69 108 PRO A CA 1
ATOM 810 C C . PRO A 1 108 ? 14.497 5.746 -3.044 1.00 94.69 108 PRO A C 1
ATOM 812 O O . PRO A 1 108 ? 14.395 5.363 -1.876 1.00 94.69 108 PRO A O 1
ATOM 815 N N . TRP A 1 109 ? 15.542 5.389 -3.792 1.00 94.88 109 TRP A N 1
ATOM 816 C CA . TRP A 1 109 ? 16.576 4.444 -3.370 1.00 94.88 109 TRP A CA 1
ATOM 817 C C . TRP A 1 109 ? 17.337 4.894 -2.116 1.00 94.88 109 TRP A C 1
ATOM 819 O O . TRP A 1 109 ? 17.610 4.051 -1.264 1.00 94.88 109 TRP A O 1
ATOM 829 N N . LYS A 1 110 ? 17.606 6.194 -1.931 1.00 94.50 110 LYS A N 1
ATOM 830 C CA . LYS A 1 110 ? 18.232 6.713 -0.702 1.00 94.50 110 LYS A CA 1
ATOM 831 C C . LYS A 1 110 ? 17.306 6.572 0.495 1.00 94.50 110 LYS A C 1
ATOM 833 O O . LYS A 1 110 ? 17.747 6.083 1.532 1.00 94.50 110 LYS A O 1
ATOM 838 N N . THR A 1 111 ? 16.024 6.924 0.351 1.00 94.31 111 THR A N 1
ATOM 839 C CA . THR A 1 111 ? 15.025 6.715 1.415 1.00 94.31 111 THR A CA 1
ATOM 840 C C . THR A 1 111 ? 14.958 5.241 1.822 1.00 94.31 111 THR A C 1
ATOM 842 O O . THR A 1 111 ? 14.825 4.918 3.000 1.00 94.31 111 THR A O 1
ATOM 845 N N . LEU A 1 112 ? 15.080 4.335 0.852 1.00 96.69 112 LEU A N 1
ATOM 846 C CA . LEU A 1 112 ? 15.069 2.891 1.078 1.00 96.69 112 LEU A CA 1
ATOM 847 C C . LEU A 1 112 ? 16.405 2.323 1.587 1.00 96.69 112 LEU A C 1
ATOM 849 O O . LEU A 1 112 ? 16.488 1.119 1.829 1.00 96.69 112 LEU A O 1
ATOM 853 N N . GLY A 1 113 ? 17.450 3.144 1.741 1.00 95.31 113 GLY A N 1
ATOM 854 C CA . GLY A 1 113 ? 18.782 2.684 2.144 1.00 95.31 113 GLY A CA 1
ATOM 855 C C . GLY A 1 113 ? 19.443 1.754 1.119 1.00 95.31 113 GLY A C 1
ATOM 856 O O . GLY A 1 113 ? 20.239 0.888 1.480 1.00 95.31 113 GLY A O 1
ATOM 857 N N . LEU A 1 114 ? 19.083 1.898 -0.155 1.00 96.38 114 LEU A N 1
ATOM 858 C CA . LEU A 1 114 ? 19.612 1.129 -1.274 1.00 96.38 114 LEU A CA 1
ATOM 859 C C . LEU A 1 114 ? 20.688 1.927 -2.022 1.00 96.38 114 LEU A C 1
ATOM 861 O O . LEU A 1 114 ? 20.688 3.152 -1.966 1.00 96.38 114 LEU A O 1
ATOM 865 N N . PRO A 1 115 ? 21.587 1.270 -2.771 1.00 94.19 115 PRO A N 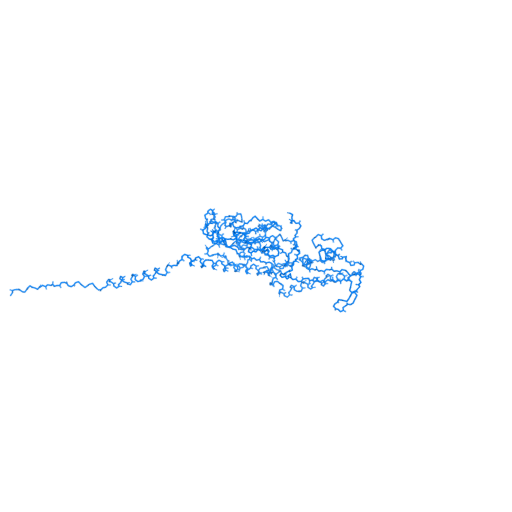1
ATOM 866 C CA . PRO A 1 115 ? 22.300 1.944 -3.851 1.00 94.19 115 PRO A CA 1
ATOM 867 C C . PRO A 1 115 ? 21.334 2.288 -5.008 1.00 94.19 115 PRO A C 1
ATOM 869 O O . PRO A 1 115 ? 20.254 1.692 -5.089 1.00 94.19 115 PRO A O 1
ATOM 872 N N . PRO A 1 116 ? 21.716 3.182 -5.942 1.00 91.81 116 PRO A N 1
ATOM 873 C CA . PRO A 1 116 ? 20.949 3.438 -7.161 1.00 91.81 116 PRO A CA 1
ATOM 874 C C . PRO A 1 116 ? 20.771 2.146 -7.971 1.00 91.81 116 PRO A C 1
ATOM 876 O O . PRO A 1 116 ? 21.700 1.650 -8.612 1.00 91.81 116 PRO A O 1
ATOM 879 N N . LEU A 1 117 ? 19.574 1.565 -7.902 1.00 93.56 117 LEU A N 1
ATOM 880 C CA . LEU A 1 117 ? 19.254 0.307 -8.568 1.00 93.56 117 LEU A CA 1
ATOM 881 C C . LEU A 1 117 ? 19.000 0.535 -10.061 1.00 93.56 117 LEU A C 1
ATOM 883 O O . LEU A 1 117 ? 18.201 1.395 -10.436 1.00 93.56 117 LEU A O 1
ATOM 887 N N . ARG A 1 118 ? 19.650 -0.281 -10.897 1.00 93.50 118 ARG A N 1
ATOM 888 C CA . ARG A 1 118 ? 19.517 -0.258 -12.357 1.00 93.50 118 ARG A CA 1
ATOM 889 C C . ARG A 1 118 ? 19.062 -1.606 -12.879 1.00 93.50 118 ARG A C 1
ATOM 891 O O . ARG A 1 118 ? 19.536 -2.632 -12.398 1.00 93.50 118 ARG A O 1
ATOM 898 N N . ASP A 1 119 ? 18.166 -1.600 -13.853 1.00 94.06 119 ASP A N 1
ATOM 899 C CA . ASP A 1 119 ? 17.741 -2.821 -14.525 1.00 94.06 119 ASP A CA 1
ATOM 900 C C . ASP A 1 119 ? 18.827 -3.394 -15.457 1.00 94.06 119 ASP A C 1
ATOM 902 O O . ASP A 1 119 ? 19.942 -2.874 -15.553 1.00 94.06 119 ASP A O 1
ATOM 906 N N . GLY A 1 120 ? 18.517 -4.502 -16.135 1.00 91.44 120 GLY A N 1
ATOM 907 C CA . GLY A 1 120 ? 19.451 -5.192 -17.030 1.00 91.44 120 GLY A CA 1
ATOM 908 C C . GLY A 1 120 ? 19.874 -4.388 -18.265 1.00 91.44 120 GLY A C 1
ATOM 909 O O . GLY A 1 120 ? 20.834 -4.773 -18.935 1.00 91.44 120 GLY A O 1
ATOM 910 N N . ASP A 1 121 ? 19.198 -3.278 -18.563 1.00 91.12 121 ASP A N 1
ATOM 911 C CA . ASP A 1 121 ? 19.560 -2.334 -19.622 1.00 91.12 121 ASP A CA 1
ATOM 912 C C . ASP A 1 121 ? 20.220 -1.052 -19.068 1.00 91.12 121 ASP A C 1
ATOM 914 O O . ASP A 1 121 ? 20.594 -0.168 -19.838 1.00 91.12 121 ASP A O 1
ATOM 918 N N . GLY A 1 122 ? 20.436 -0.964 -17.750 1.00 90.19 122 GLY A N 1
ATOM 919 C CA . GLY A 1 122 ? 21.113 0.155 -17.090 1.00 90.19 122 GLY A CA 1
ATOM 920 C C . GLY A 1 122 ? 20.190 1.301 -16.661 1.00 90.19 122 GLY A C 1
ATOM 921 O O . GLY A 1 122 ? 20.680 2.336 -16.191 1.00 90.19 122 GLY A O 1
ATOM 922 N N . GLU A 1 123 ? 18.875 1.129 -16.778 1.00 90.38 123 GLU A N 1
ATOM 923 C CA . GLU A 1 123 ? 17.884 2.159 -16.473 1.00 90.38 123 GLU A CA 1
ATOM 924 C C . GLU A 1 123 ? 17.473 2.141 -15.002 1.00 90.38 123 GLU A C 1
ATOM 926 O O . GLU A 1 123 ? 17.349 1.083 -14.383 1.00 90.38 123 GLU A O 1
ATOM 931 N N . CYS A 1 124 ? 17.233 3.323 -14.432 1.00 91.88 124 CYS A N 1
ATOM 932 C CA . CYS A 1 124 ? 16.709 3.421 -13.072 1.00 91.88 124 CYS A CA 1
ATOM 933 C C . CYS A 1 124 ? 15.269 2.912 -12.991 1.00 91.88 124 CYS A C 1
ATOM 935 O O . CYS A 1 124 ? 14.447 3.178 -13.872 1.00 91.88 124 CYS A O 1
ATOM 937 N N . LEU A 1 125 ? 14.947 2.255 -11.877 1.00 94.94 125 LEU A N 1
ATOM 938 C CA . LEU A 1 125 ? 13.600 1.754 -11.630 1.00 94.94 125 LEU A CA 1
ATOM 939 C C . LEU A 1 125 ? 12.588 2.889 -11.438 1.00 94.94 125 LEU A C 1
ATOM 941 O O . LEU A 1 125 ? 12.862 3.889 -10.767 1.00 94.94 125 LEU A O 1
ATOM 945 N N . TRP A 1 126 ? 11.389 2.683 -11.975 1.00 94.81 126 TRP A N 1
ATOM 946 C CA . TRP A 1 126 ? 10.219 3.502 -11.666 1.00 94.81 126 TRP A CA 1
ATOM 947 C C . TRP A 1 126 ? 9.361 2.826 -10.608 1.00 94.81 126 TRP A C 1
ATOM 949 O O . TRP A 1 126 ? 9.389 1.608 -10.431 1.00 94.81 126 TRP A O 1
ATOM 959 N N . TYR A 1 127 ? 8.587 3.624 -9.893 1.00 96.31 127 TYR A N 1
ATOM 960 C CA . TYR A 1 127 ? 7.790 3.186 -8.766 1.00 96.31 127 TYR A CA 1
ATOM 961 C C . TYR A 1 127 ? 6.487 3.984 -8.718 1.00 96.31 127 TYR A C 1
ATOM 963 O O . TYR A 1 127 ? 6.491 5.213 -8.663 1.00 96.31 127 TYR A O 1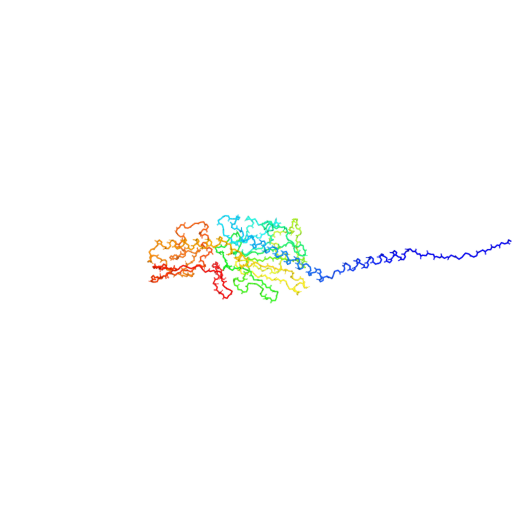
ATOM 971 N N . ALA A 1 128 ? 5.369 3.263 -8.759 1.00 96.50 128 ALA A N 1
ATOM 972 C CA . ALA A 1 128 ? 4.033 3.797 -8.565 1.00 96.50 128 ALA A CA 1
ATOM 973 C C . ALA A 1 128 ? 3.463 3.282 -7.244 1.00 96.50 128 ALA A C 1
ATOM 975 O O . ALA A 1 128 ? 3.487 2.078 -6.978 1.00 96.50 128 ALA A O 1
ATOM 976 N N . VAL A 1 129 ? 2.913 4.183 -6.436 1.00 97.25 129 VAL A N 1
ATOM 977 C CA . VAL A 1 129 ? 2.298 3.867 -5.144 1.00 97.25 129 VAL A CA 1
ATOM 978 C C . VAL A 1 129 ? 0.826 4.246 -5.152 1.00 97.25 129 VAL A C 1
ATOM 980 O O . VAL A 1 129 ? 0.429 5.282 -5.687 1.00 97.25 129 VAL A O 1
ATOM 983 N N . SER A 1 130 ? 0.016 3.380 -4.553 1.00 96.94 130 SER A N 1
ATOM 984 C CA . SER A 1 130 ? -1.402 3.615 -4.323 1.00 96.94 130 SER A CA 1
ATOM 985 C C . SER A 1 130 ? -1.545 4.809 -3.389 1.00 96.94 130 SER A C 1
ATOM 987 O O . SER A 1 130 ? -0.918 4.855 -2.326 1.00 96.94 130 SER A O 1
ATOM 989 N N . GLY A 1 131 ? -2.429 5.741 -3.731 1.00 95.38 131 GLY A N 1
ATOM 990 C CA . GLY A 1 131 ? -2.775 6.878 -2.884 1.00 95.38 131 GLY A CA 1
ATOM 991 C C . GLY A 1 131 ? -3.311 6.468 -1.513 1.00 95.38 131 GLY A C 1
ATOM 992 O O . GLY A 1 131 ? -3.260 7.259 -0.576 1.00 95.38 131 GLY A O 1
ATOM 993 N N . ARG A 1 132 ? -3.766 5.216 -1.382 1.00 94.12 132 ARG A N 1
ATOM 994 C CA . ARG A 1 132 ? -4.240 4.624 -0.126 1.00 94.12 132 ARG A CA 1
ATOM 995 C C . ARG A 1 132 ? -3.126 4.079 0.776 1.00 94.12 132 ARG A C 1
ATOM 997 O O . ARG A 1 132 ? -3.388 3.811 1.940 1.00 94.12 132 ARG A O 1
ATOM 1004 N N . ALA A 1 133 ? -1.917 3.876 0.246 1.00 96.31 133 ALA A N 1
ATOM 1005 C CA . ALA A 1 133 ? -0.814 3.199 0.945 1.00 96.31 133 ALA A CA 1
ATOM 1006 C C . ALA A 1 133 ? 0.408 4.089 1.212 1.00 96.31 133 ALA A C 1
ATOM 1008 O O . ALA A 1 133 ? 1.307 3.692 1.951 1.00 96.31 133 ALA A O 1
ATOM 1009 N N . LYS A 1 134 ? 0.467 5.269 0.594 1.00 94.62 134 LYS A N 1
ATOM 1010 C CA . LYS A 1 134 ? 1.578 6.215 0.720 1.00 94.62 134 LYS A CA 1
ATOM 1011 C C . LYS A 1 134 ? 1.693 6.824 2.121 1.00 94.62 134 LYS A C 1
ATOM 1013 O O . LYS A 1 134 ? 0.708 6.973 2.841 1.00 94.62 134 LYS A O 1
ATOM 1018 N N . ASN A 1 135 ? 2.916 7.188 2.485 1.00 93.94 135 ASN A N 1
ATOM 1019 C CA . ASN A 1 135 ? 3.297 7.737 3.785 1.00 93.94 135 ASN A CA 1
ATOM 1020 C C . ASN A 1 135 ? 3.088 9.256 3.928 1.00 93.94 135 ASN A C 1
ATOM 1022 O O . ASN A 1 135 ? 3.378 9.801 4.991 1.00 93.94 135 ASN A O 1
ATOM 1026 N N . ASP A 1 136 ? 2.575 9.919 2.897 1.00 92.19 136 ASP A N 1
ATOM 1027 C CA . ASP A 1 136 ? 2.212 11.334 2.890 1.00 92.19 136 ASP A CA 1
ATOM 1028 C C . ASP A 1 136 ? 0.857 11.518 2.192 1.00 92.19 136 ASP A C 1
ATOM 1030 O O . ASP A 1 136 ? 0.496 10.732 1.315 1.00 92.19 136 ASP A O 1
ATOM 1034 N N . ASN A 1 137 ? 0.071 12.511 2.613 1.00 90.81 137 ASN A N 1
ATOM 1035 C CA . ASN A 1 137 ? -1.346 12.644 2.252 1.00 90.81 137 ASN A CA 1
ATOM 1036 C C . ASN A 1 137 ? -2.104 11.312 2.438 1.00 90.81 137 ASN A C 1
ATOM 1038 O O . ASN A 1 137 ? -2.780 10.818 1.532 1.00 90.81 137 ASN A O 1
ATOM 1042 N N . LYS A 1 138 ? -1.920 10.708 3.620 1.00 91.81 138 LYS A N 1
ATOM 1043 C CA . LYS A 1 138 ? -2.398 9.367 3.984 1.00 91.81 138 LYS A CA 1
ATOM 1044 C C . LYS A 1 138 ? -3.917 9.244 3.842 1.00 91.81 138 LYS A C 1
ATOM 1046 O O . LYS A 1 138 ? -4.659 10.192 4.110 1.00 91.81 138 LYS A O 1
ATOM 1051 N N . ALA A 1 139 ? -4.378 8.050 3.475 1.00 91.81 139 ALA A N 1
ATOM 1052 C CA . ALA A 1 139 ? -5.791 7.701 3.572 1.00 91.81 139 ALA A CA 1
ATOM 1053 C C . ALA A 1 139 ? -6.276 7.755 5.030 1.00 91.81 139 ALA A C 1
ATOM 1055 O O . ALA A 1 139 ? -5.490 7.601 5.965 1.00 91.81 139 ALA A O 1
ATOM 1056 N N . ASP A 1 140 ? -7.585 7.932 5.229 1.00 90.25 140 ASP A N 1
ATOM 1057 C CA . ASP A 1 140 ? -8.162 7.954 6.584 1.00 90.25 140 ASP A CA 1
ATOM 1058 C C . ASP A 1 140 ? -8.044 6.597 7.284 1.00 90.25 140 ASP A C 1
ATOM 1060 O O . ASP A 1 140 ? -7.960 6.529 8.512 1.00 90.25 140 ASP A O 1
ATOM 1064 N N . VAL A 1 141 ? -8.092 5.518 6.494 1.00 90.62 141 VAL A N 1
ATOM 1065 C CA . VAL A 1 141 ? -8.032 4.137 6.965 1.00 90.62 141 VAL A CA 1
ATOM 1066 C C . VAL A 1 141 ? -7.115 3.322 6.068 1.00 90.62 141 VAL A C 1
ATOM 1068 O O . VAL A 1 141 ? -7.328 3.204 4.860 1.00 90.62 141 VAL A O 1
ATOM 1071 N N . TYR A 1 142 ? -6.124 2.703 6.696 1.00 93.56 142 TYR A N 1
ATOM 1072 C CA . TYR A 1 142 ? -5.145 1.854 6.055 1.00 93.56 142 TYR A CA 1
ATOM 1073 C C . TYR A 1 142 ? -4.809 0.632 6.925 1.00 93.56 142 TYR A C 1
ATOM 1075 O O . TYR A 1 142 ? -4.207 0.730 7.996 1.00 93.56 142 TYR A O 1
ATOM 1083 N N . ASN A 1 143 ? -5.231 -0.544 6.459 1.00 93.56 143 ASN A N 1
ATOM 1084 C CA . ASN A 1 143 ? -4.988 -1.846 7.083 1.00 93.56 143 ASN A CA 1
ATOM 1085 C C . ASN A 1 143 ? -4.933 -2.955 6.011 1.00 93.56 143 ASN A C 1
ATOM 1087 O O . ASN A 1 143 ? -4.978 -2.681 4.812 1.00 93.56 143 ASN A O 1
ATOM 1091 N N . TRP A 1 144 ? -4.868 -4.225 6.427 1.00 92.31 144 TRP A N 1
ATOM 1092 C CA . TRP A 1 144 ? -4.755 -5.360 5.498 1.00 92.31 144 TRP A CA 1
ATOM 1093 C C . TRP A 1 144 ? -5.941 -5.544 4.532 1.00 92.31 144 TRP A C 1
ATOM 1095 O O . TRP A 1 144 ? -5.792 -6.206 3.503 1.00 92.31 144 TRP A O 1
ATOM 1105 N N . ASP A 1 145 ? -7.098 -4.956 4.837 1.00 89.62 145 ASP A N 1
ATOM 1106 C CA . ASP A 1 145 ? -8.316 -4.980 4.023 1.00 89.62 145 ASP A CA 1
ATOM 1107 C C . ASP A 1 145 ? -8.451 -3.689 3.188 1.00 89.62 145 ASP A C 1
ATOM 1109 O O . ASP A 1 145 ? -9.473 -3.485 2.532 1.00 89.62 145 ASP A O 1
ATOM 1113 N N . THR A 1 146 ? -7.450 -2.800 3.192 1.00 91.06 146 THR A N 1
ATOM 1114 C CA . THR A 1 146 ? -7.441 -1.630 2.310 1.00 91.06 146 THR A CA 1
ATOM 1115 C C . THR A 1 146 ? -7.031 -2.061 0.897 1.00 91.06 146 THR A C 1
ATOM 1117 O O . THR A 1 146 ? -5.893 -2.498 0.689 1.00 91.06 146 THR A O 1
ATOM 1120 N N . PRO A 1 147 ? -7.925 -1.955 -0.103 1.00 91.00 147 PRO A N 1
ATOM 1121 C CA . PRO A 1 147 ? -7.594 -2.303 -1.480 1.00 91.00 147 PRO A CA 1
ATOM 1122 C C . PRO A 1 147 ? -6.604 -1.310 -2.089 1.00 91.00 147 PRO A C 1
ATOM 1124 O O . PRO A 1 147 ? -6.745 -0.092 -1.947 1.00 91.00 147 PRO A O 1
ATOM 1127 N N . GLY A 1 148 ? -5.656 -1.831 -2.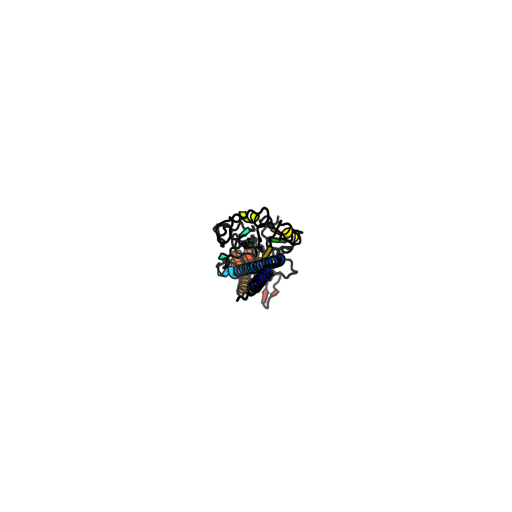862 1.00 94.81 148 GLY A N 1
ATOM 1128 C CA . GLY A 1 148 ? -4.830 -1.013 -3.737 1.00 94.81 148 GLY A CA 1
ATOM 1129 C C . GLY A 1 148 ? -5.602 -0.406 -4.907 1.00 94.81 148 GLY A C 1
ATOM 1130 O O . GLY A 1 148 ? -6.814 -0.591 -5.049 1.00 94.81 148 GLY A O 1
ATOM 1131 N N . GLN A 1 149 ? -4.877 0.310 -5.761 1.00 96.12 149 GLN A N 1
ATOM 1132 C CA . GLN A 1 149 ? -5.444 1.026 -6.908 1.00 96.12 149 GLN A CA 1
ATOM 1133 C C . GLN A 1 149 ? -4.906 0.525 -8.248 1.00 96.12 149 GLN A C 1
ATOM 1135 O O . GLN A 1 149 ? -5.285 1.058 -9.279 1.00 96.12 149 GLN A O 1
ATOM 1140 N N . PHE A 1 150 ? -4.067 -0.514 -8.274 1.00 98.06 150 PHE A N 1
ATOM 1141 C CA . PHE A 1 150 ? -3.495 -1.016 -9.524 1.00 98.06 150 PHE A CA 1
ATOM 1142 C C . PHE A 1 150 ? -4.184 -2.289 -10.021 1.00 98.06 150 PHE A C 1
ATOM 1144 O O . PHE A 1 150 ? -4.527 -3.184 -9.245 1.00 98.06 150 PHE A O 1
ATOM 1151 N N . ILE A 1 151 ? -4.348 -2.381 -11.338 1.00 98.31 151 ILE A N 1
ATOM 1152 C CA . ILE A 1 151 ? -4.711 -3.603 -12.058 1.00 98.31 151 ILE A CA 1
ATOM 1153 C C . ILE A 1 151 ? -3.578 -3.875 -13.039 1.00 98.31 151 ILE A C 1
ATOM 1155 O O . ILE A 1 151 ? -3.372 -3.097 -13.963 1.00 98.31 151 ILE A O 1
ATOM 1159 N N . VAL A 1 152 ? -2.828 -4.953 -12.825 1.00 98.12 152 VAL A N 1
ATOM 1160 C CA . VAL A 1 152 ? -1.709 -5.330 -13.697 1.00 98.12 152 VAL A CA 1
ATOM 1161 C C . VAL A 1 152 ? -2.210 -6.358 -14.697 1.00 98.12 152 VAL A C 1
ATOM 1163 O O . VAL A 1 152 ? -2.816 -7.350 -14.292 1.00 98.12 152 VAL A O 1
ATOM 1166 N N . GLN A 1 153 ? -1.954 -6.149 -15.983 1.00 98.00 153 GLN A N 1
ATOM 1167 C CA . GLN A 1 153 ? -2.426 -7.018 -17.055 1.00 98.00 153 GLN A CA 1
ATOM 1168 C C . GLN A 1 153 ? -1.409 -7.165 -18.191 1.00 98.00 153 GLN A C 1
ATOM 1170 O O . GLN A 1 153 ? -0.479 -6.371 -18.325 1.00 98.00 153 GLN A O 1
ATOM 1175 N N . THR A 1 154 ? -1.603 -8.189 -19.017 1.00 96.56 154 THR A N 1
ATOM 1176 C CA . THR A 1 154 ? -0.898 -8.350 -20.295 1.00 96.56 154 THR A CA 1
ATOM 1177 C C . THR A 1 154 ? -1.489 -7.423 -21.369 1.00 96.56 154 THR A C 1
ATOM 1179 O O . THR A 1 154 ? -2.610 -6.930 -21.204 1.00 96.56 154 THR A O 1
ATOM 1182 N N . PRO A 1 155 ? -0.816 -7.245 -22.523 1.00 95.75 155 PRO A N 1
ATOM 1183 C CA . PRO A 1 155 ? -1.351 -6.471 -23.647 1.00 95.75 155 PRO A CA 1
ATOM 1184 C C . PRO A 1 155 ? -2.657 -7.044 -24.218 1.00 95.75 155 PRO A C 1
ATOM 1186 O O . PRO A 1 155 ? -3.460 -6.310 -24.785 1.00 95.75 155 PRO A O 1
ATOM 1189 N N . SER A 1 156 ? -2.907 -8.344 -24.028 1.00 95.06 156 SER A N 1
ATOM 1190 C CA . SER A 1 156 ? -4.160 -9.007 -24.408 1.00 95.06 156 SER A CA 1
ATOM 1191 C C . SER A 1 156 ? -5.298 -8.822 -23.391 1.00 95.06 156 SER A C 1
ATOM 1193 O O . SER A 1 156 ? -6.363 -9.409 -23.568 1.00 95.06 156 SER A O 1
ATOM 1195 N N . GLY A 1 157 ? -5.077 -8.072 -22.306 1.00 95.31 157 GLY A N 1
ATOM 1196 C CA . GLY A 1 157 ? -6.059 -7.842 -21.242 1.00 95.31 157 GLY A CA 1
ATOM 1197 C C . GLY A 1 157 ? -6.163 -8.968 -20.208 1.00 95.31 157 GLY A C 1
ATOM 1198 O O . GLY A 1 157 ? -7.097 -8.982 -19.407 1.00 95.31 157 GLY A O 1
ATOM 1199 N N . GLN A 1 158 ? -5.230 -9.928 -20.191 1.00 96.12 158 GLN A N 1
ATOM 1200 C CA . GLN A 1 158 ? -5.208 -10.938 -19.133 1.00 96.12 158 GLN A CA 1
ATOM 1201 C C . GLN A 1 158 ? -4.734 -10.289 -17.832 1.00 96.12 158 GLN A C 1
ATOM 1203 O O . GLN A 1 158 ? -3.585 -9.862 -17.732 1.00 96.12 158 GLN A O 1
ATOM 1208 N N . VAL A 1 159 ? -5.596 -10.263 -16.816 1.00 96.69 159 VAL A N 1
ATOM 1209 C CA . VAL A 1 159 ? -5.257 -9.716 -15.497 1.00 96.69 159 VAL A CA 1
ATOM 1210 C C . VAL A 1 159 ? -4.253 -10.626 -14.783 1.00 96.69 159 VAL A C 1
ATOM 1212 O O . VAL A 1 159 ? -4.536 -11.789 -14.502 1.00 96.69 159 VAL A O 1
ATOM 1215 N N . LEU A 1 160 ? -3.085 -10.070 -14.467 1.00 95.81 160 LEU A N 1
ATOM 1216 C CA . LEU A 1 160 ? -2.009 -10.692 -13.692 1.00 95.81 160 LEU A CA 1
ATOM 1217 C C . LEU A 1 160 ? -2.136 -10.382 -12.191 1.00 95.81 160 LEU A C 1
ATOM 1219 O O . LEU A 1 160 ? -1.809 -11.223 -11.356 1.00 95.81 160 LEU A O 1
ATOM 1223 N N . ALA A 1 161 ? -2.634 -9.190 -11.841 1.00 95.88 161 ALA A N 1
ATOM 1224 C CA . ALA A 1 161 ? -2.930 -8.780 -10.468 1.00 95.88 161 ALA A CA 1
ATOM 1225 C C . ALA A 1 161 ? -4.084 -7.767 -10.427 1.00 95.88 161 ALA A C 1
ATOM 1227 O O . ALA A 1 161 ? -4.277 -7.000 -11.365 1.00 95.88 161 ALA A O 1
ATOM 1228 N N . GLY A 1 162 ? -4.840 -7.729 -9.325 1.00 93.50 162 GLY A N 1
ATOM 1229 C CA . GLY A 1 162 ? -5.945 -6.774 -9.161 1.00 93.50 162 GLY A CA 1
ATOM 1230 C C . GLY A 1 162 ? -7.308 -7.214 -9.694 1.00 93.50 162 GLY A C 1
ATOM 1231 O O . GLY A 1 162 ? -8.204 -6.380 -9.795 1.00 93.50 162 GLY A O 1
ATOM 1232 N N . ALA A 1 163 ? -7.505 -8.510 -9.970 1.00 91.06 163 ALA A N 1
ATOM 1233 C CA . ALA A 1 163 ? -8.797 -9.053 -10.418 1.00 91.06 163 ALA A CA 1
ATOM 1234 C C . ALA A 1 163 ? -9.945 -8.829 -9.410 1.00 91.06 163 ALA A C 1
ATOM 1236 O O . ALA A 1 163 ? -11.110 -8.770 -9.790 1.00 91.06 163 ALA A O 1
ATOM 1237 N N . THR A 1 164 ? -9.623 -8.687 -8.122 1.00 89.00 164 THR A N 1
ATOM 1238 C CA . THR A 1 164 ? -10.561 -8.314 -7.054 1.00 89.00 164 THR A CA 1
ATOM 1239 C C . THR A 1 164 ? -10.000 -7.126 -6.271 1.00 89.00 164 THR A C 1
ATOM 1241 O O . THR A 1 164 ? -8.777 -6.952 -6.267 1.00 89.00 164 THR A O 1
ATOM 1244 N N . PRO A 1 165 ? -10.831 -6.325 -5.570 1.00 88.31 165 PRO A N 1
ATOM 1245 C CA . PRO A 1 165 ? -10.360 -5.160 -4.814 1.00 88.31 165 PRO A CA 1
ATOM 1246 C C . PRO A 1 165 ? -9.170 -5.462 -3.896 1.00 88.31 165 PRO A C 1
ATOM 1248 O O . PRO A 1 165 ? -8.149 -4.785 -3.955 1.00 88.31 165 PRO A O 1
ATOM 1251 N N . HIS A 1 166 ? -9.243 -6.544 -3.120 1.00 86.31 166 HIS A N 1
ATOM 1252 C CA . HIS A 1 166 ? -8.179 -6.918 -2.183 1.00 86.31 166 HIS A CA 1
ATOM 1253 C C . HIS A 1 166 ? -6.957 -7.584 -2.830 1.00 86.31 166 HIS A C 1
ATOM 1255 O O . HIS A 1 166 ? -5.952 -7.816 -2.156 1.00 86.31 166 HIS A O 1
ATOM 1261 N N . ALA A 1 167 ? -7.038 -7.929 -4.116 1.00 89.62 167 ALA A N 1
ATOM 1262 C CA . ALA A 1 167 ? -5.905 -8.394 -4.910 1.00 89.62 167 ALA A CA 1
ATOM 1263 C C . ALA A 1 167 ? -5.204 -7.248 -5.659 1.00 89.62 167 ALA A C 1
ATOM 1265 O O . ALA A 1 167 ? -4.197 -7.498 -6.324 1.00 89.62 167 ALA A O 1
ATOM 1266 N N . ARG A 1 168 ? -5.729 -6.013 -5.591 1.00 94.62 168 ARG A N 1
ATOM 1267 C CA . ARG A 1 168 ? -5.114 -4.836 -6.218 1.00 94.62 168 ARG A CA 1
ATOM 1268 C C . ARG A 1 168 ? -3.817 -4.493 -5.486 1.00 94.62 168 ARG A C 1
ATOM 1270 O O . ARG A 1 168 ? -3.853 -4.314 -4.264 1.00 94.62 168 ARG A O 1
ATOM 1277 N N . PRO A 1 169 ? -2.676 -4.406 -6.188 1.00 97.56 169 PRO A N 1
ATOM 1278 C CA . PRO A 1 169 ? -1.427 -4.017 -5.559 1.00 97.56 169 PRO A CA 1
ATOM 1279 C C . PRO A 1 169 ? -1.474 -2.626 -4.931 1.00 97.56 169 PRO A C 1
ATOM 1281 O O . PRO A 1 169 ? -2.134 -1.717 -5.436 1.00 97.56 169 PRO A O 1
ATOM 1284 N N . LEU A 1 170 ? -0.728 -2.472 -3.840 1.00 97.75 170 LEU A N 1
ATOM 1285 C CA . LEU A 1 170 ? -0.481 -1.208 -3.151 1.00 97.75 170 LEU A CA 1
ATOM 1286 C C . LEU A 1 170 ? 0.659 -0.416 -3.798 1.00 97.75 170 LEU A C 1
ATOM 1288 O O . LEU A 1 170 ? 0.707 0.800 -3.655 1.00 97.75 170 LEU A O 1
ATOM 1292 N N . ALA A 1 171 ? 1.545 -1.091 -4.530 1.00 98.50 171 ALA A N 1
ATOM 1293 C CA . ALA A 1 171 ? 2.544 -0.454 -5.372 1.00 98.50 171 ALA A CA 1
ATOM 1294 C C . ALA A 1 171 ? 2.952 -1.341 -6.550 1.00 98.50 171 ALA A C 1
ATOM 1296 O O . ALA A 1 171 ? 2.792 -2.566 -6.511 1.00 98.50 171 ALA A O 1
ATOM 1297 N N . VAL A 1 172 ? 3.519 -0.711 -7.574 1.00 98.62 172 VAL A N 1
ATOM 1298 C CA . VAL A 1 172 ? 4.114 -1.350 -8.747 1.00 98.62 172 VAL A CA 1
ATOM 1299 C C . VAL A 1 172 ? 5.493 -0.742 -8.987 1.00 98.62 172 VAL A C 1
ATOM 1301 O O . VAL A 1 172 ? 5.659 0.471 -8.949 1.00 98.62 172 VAL A O 1
ATOM 1304 N N . ILE A 1 173 ? 6.486 -1.594 -9.203 1.00 98.50 173 ILE A N 1
ATOM 1305 C CA . ILE A 1 173 ? 7.877 -1.240 -9.480 1.00 98.50 173 ILE A CA 1
ATOM 1306 C C . ILE A 1 173 ? 8.153 -1.674 -10.912 1.00 98.50 173 ILE A C 1
ATOM 1308 O O . ILE A 1 173 ? 7.850 -2.814 -11.267 1.00 98.50 173 ILE A O 1
ATOM 1312 N N . PHE A 1 174 ? 8.730 -0.792 -11.717 1.00 97.19 174 PHE A N 1
ATOM 1313 C CA . PHE A 1 174 ? 8.939 -1.014 -13.140 1.00 97.19 174 PHE A CA 1
ATOM 1314 C C . PHE A 1 174 ? 10.424 -1.025 -13.483 1.00 97.19 174 PHE A C 1
ATOM 1316 O O . PHE A 1 174 ? 11.188 -0.172 -13.025 1.00 97.19 174 PHE A O 1
ATOM 1323 N N . SER A 1 175 ? 10.798 -1.964 -14.346 1.00 95.62 175 SER A N 1
ATOM 1324 C CA . SER A 1 175 ? 11.985 -1.878 -15.191 1.00 95.62 175 SER A CA 1
ATOM 1325 C C . SER A 1 175 ? 11.506 -1.528 -16.594 1.00 95.62 175 SER A C 1
ATOM 1327 O O . SER A 1 175 ? 10.638 -2.207 -17.143 1.00 95.62 175 SER A O 1
ATOM 1329 N N . VAL A 1 176 ? 12.062 -0.452 -17.137 1.00 92.00 176 VAL A N 1
ATOM 1330 C CA . VAL A 1 176 ? 11.636 0.159 -18.407 1.00 92.00 176 VAL A CA 1
ATOM 1331 C C . VAL A 1 176 ? 12.462 -0.329 -19.589 1.00 92.00 176 VAL A C 1
ATOM 1333 O O . VAL A 1 176 ? 12.141 -0.055 -20.743 1.00 92.00 176 VAL A O 1
ATOM 1336 N N . GLY A 1 177 ? 13.554 -1.048 -19.308 1.00 91.44 177 GLY A N 1
ATOM 1337 C CA . GLY A 1 177 ? 14.467 -1.566 -20.310 1.00 91.44 177 GLY A CA 1
ATOM 1338 C C . GLY A 1 177 ? 15.053 -0.469 -21.197 1.00 91.44 177 GLY A C 1
ATOM 1339 O O . GLY A 1 177 ? 14.860 0.729 -20.989 1.00 91.44 177 GLY A O 1
ATOM 1340 N N . ARG A 1 178 ? 15.772 -0.874 -22.239 1.00 89.88 178 ARG A N 1
ATOM 1341 C CA . ARG A 1 178 ? 16.382 0.061 -23.199 1.00 89.88 178 ARG A CA 1
ATOM 1342 C C . ARG A 1 178 ? 15.359 1.006 -23.865 1.00 89.88 178 ARG A C 1
ATOM 1344 O O . ARG A 1 178 ? 14.212 0.605 -24.054 1.00 89.88 178 ARG A O 1
ATOM 1351 N N . PRO A 1 179 ? 15.774 2.203 -24.317 1.00 89.69 179 PRO A N 1
ATOM 1352 C CA . PRO A 1 179 ? 14.890 3.106 -25.049 1.00 89.69 179 PRO A CA 1
ATOM 1353 C C . PRO A 1 179 ? 14.298 2.448 -26.306 1.00 89.69 179 PRO A C 1
ATOM 1355 O O . PRO A 1 179 ? 15.029 1.831 -27.092 1.00 89.69 179 PRO A O 1
ATOM 1358 N N . ILE A 1 180 ? 12.990 2.600 -26.513 1.00 90.62 180 ILE A N 1
ATOM 1359 C CA . ILE A 1 180 ? 12.290 2.186 -27.740 1.00 90.62 180 ILE A CA 1
ATOM 1360 C C . ILE A 1 180 ? 11.972 3.388 -28.641 1.00 90.62 180 ILE A C 1
ATOM 1362 O O . ILE A 1 180 ? 12.155 4.547 -28.268 1.00 90.62 180 ILE A O 1
ATOM 1366 N N . ASN A 1 181 ? 11.530 3.123 -29.873 1.00 85.88 181 ASN A N 1
ATOM 1367 C CA . ASN A 1 181 ? 11.275 4.179 -30.851 1.00 85.88 181 ASN A CA 1
ATOM 1368 C C . ASN A 1 181 ? 10.162 5.127 -30.367 1.00 85.88 181 ASN A C 1
ATOM 1370 O O . ASN A 1 181 ? 9.094 4.678 -29.964 1.00 85.88 181 ASN A O 1
ATOM 1374 N N . GLY A 1 182 ? 10.419 6.434 -30.431 1.00 79.62 182 GLY A N 1
ATOM 1375 C CA . GLY A 1 182 ? 9.496 7.475 -29.977 1.00 79.62 182 GLY A CA 1
ATOM 1376 C C . GLY A 1 182 ? 9.702 7.918 -28.527 1.00 79.62 182 GLY A C 1
ATOM 1377 O O . GLY A 1 182 ? 9.199 8.979 -28.161 1.00 79.62 182 GLY A O 1
ATOM 1378 N N . GLN A 1 183 ? 10.487 7.192 -27.725 1.00 86.06 183 GLN A N 1
ATOM 1379 C CA . GLN A 1 183 ? 10.875 7.662 -26.397 1.00 86.06 183 GLN A CA 1
ATOM 1380 C C . GLN A 1 183 ? 11.998 8.697 -26.499 1.00 86.06 183 GLN A C 1
ATOM 1382 O O . GLN A 1 183 ? 13.073 8.433 -27.040 1.00 86.06 183 GLN A O 1
ATOM 1387 N N . ASN A 1 184 ? 11.761 9.878 -25.930 1.00 79.44 184 ASN A N 1
ATOM 1388 C CA . ASN A 1 184 ? 12.787 10.897 -25.743 1.00 79.44 184 ASN A CA 1
ATOM 1389 C C . ASN A 1 184 ? 13.155 10.987 -24.260 1.00 79.44 184 ASN A C 1
ATOM 1391 O O . ASN A 1 184 ? 12.615 11.799 -23.508 1.00 79.44 184 ASN A O 1
ATOM 1395 N N . ARG A 1 185 ? 14.076 10.117 -23.847 1.00 82.25 185 ARG A N 1
ATOM 1396 C CA . ARG A 1 185 ? 14.637 10.095 -22.496 1.00 82.25 185 ARG A CA 1
ATOM 1397 C C . ARG A 1 185 ? 15.743 11.146 -22.432 1.00 82.25 185 ARG A C 1
ATOM 1399 O O . ARG A 1 185 ? 16.878 10.888 -22.826 1.00 82.25 185 ARG A O 1
ATOM 1406 N N . SER A 1 186 ? 15.397 12.367 -22.029 1.00 66.00 186 SER A N 1
ATOM 1407 C CA . SER A 1 186 ? 16.362 13.462 -21.906 1.00 66.00 186 SER A CA 1
ATOM 1408 C C . SER A 1 186 ? 17.522 13.060 -20.985 1.00 66.00 186 SER A C 1
ATOM 1410 O O . SER A 1 186 ? 17.317 12.573 -19.875 1.00 66.00 186 SER A O 1
ATOM 1412 N N . ALA A 1 187 ? 18.762 13.260 -21.436 1.00 57.19 187 ALA A N 1
ATOM 1413 C CA . ALA A 1 187 ? 19.941 13.021 -20.611 1.00 57.19 187 ALA A CA 1
ATOM 1414 C C . ALA A 1 187 ? 20.090 14.166 -19.595 1.00 57.19 187 ALA A C 1
ATOM 1416 O O . ALA A 1 187 ? 20.589 15.241 -19.922 1.00 57.19 187 ALA A O 1
ATOM 1417 N N . GLY A 1 188 ? 19.609 13.952 -18.371 1.00 60.53 188 GLY A N 1
ATOM 1418 C CA . GLY A 1 188 ? 19.945 14.791 -17.217 1.00 60.53 188 GLY A CA 1
ATOM 1419 C C . GLY A 1 188 ? 21.271 14.357 -16.582 1.00 60.53 188 GLY A C 1
ATOM 1420 O O . GLY A 1 188 ? 21.688 13.211 -16.738 1.00 60.53 188 GLY A O 1
ATOM 1421 N N . GLY A 1 189 ? 21.936 15.257 -15.857 1.00 59.38 189 GLY A N 1
ATOM 1422 C CA . GLY A 1 189 ? 23.028 14.870 -14.956 1.00 59.38 189 GLY A CA 1
ATOM 1423 C C . GLY A 1 189 ? 22.480 14.231 -13.674 1.00 59.38 189 GLY A C 1
ATOM 1424 O O . GLY A 1 189 ? 21.403 14.610 -13.227 1.00 59.38 189 GLY A O 1
ATOM 1425 N N . GLY A 1 190 ? 23.213 13.284 -13.081 1.00 70.25 190 GLY A N 1
ATOM 1426 C CA . GLY A 1 190 ? 22.837 12.612 -11.829 1.00 70.25 190 GLY A CA 1
ATOM 1427 C C . GLY A 1 190 ? 22.906 11.085 -11.915 1.00 70.25 190 GLY A C 1
ATOM 1428 O O . GLY A 1 190 ? 23.229 10.527 -12.963 1.00 70.25 190 GLY A O 1
ATOM 1429 N N . GLU A 1 191 ? 22.607 10.407 -10.802 1.00 80.12 191 GLU A N 1
ATOM 1430 C CA . GLU A 1 191 ? 22.558 8.936 -10.742 1.00 80.12 191 GLU A CA 1
ATOM 1431 C C . GLU A 1 191 ? 21.405 8.377 -11.588 1.00 80.12 191 GLU A C 1
ATOM 1433 O O . GLU A 1 191 ? 21.573 7.378 -12.281 1.00 80.12 191 GLU A O 1
ATOM 1438 N N . CYS A 1 192 ? 20.254 9.048 -11.626 1.00 79.06 192 CYS A N 1
ATOM 1439 C CA . CYS A 1 192 ? 19.149 8.687 -12.510 1.00 79.06 192 CYS A CA 1
ATOM 1440 C C . CYS A 1 192 ? 18.914 9.803 -13.536 1.00 79.06 192 CYS A C 1
ATOM 1442 O O . CYS A 1 192 ? 18.332 10.827 -13.184 1.00 79.06 192 CYS A O 1
ATOM 1444 N N . PRO A 1 193 ? 19.374 9.648 -14.794 1.00 67.38 193 PRO A N 1
ATOM 1445 C CA . PRO A 1 193 ? 19.223 10.687 -15.807 1.00 67.38 193 PRO A CA 1
ATOM 1446 C C . PRO A 1 193 ? 17.742 10.917 -16.165 1.00 67.38 193 PRO A C 1
ATOM 1448 O O . PRO A 1 193 ? 16.929 9.990 -16.152 1.00 67.38 193 PRO A O 1
ATOM 1451 N N . GLY A 1 194 ? 17.397 12.167 -16.483 1.00 66.50 194 GLY A N 1
ATOM 1452 C CA . GLY A 1 194 ? 16.039 12.607 -16.833 1.00 66.50 194 GLY A CA 1
ATOM 1453 C C . GLY A 1 194 ? 15.598 13.850 -16.054 1.00 66.50 194 GLY A C 1
ATOM 1454 O O . GLY A 1 194 ? 16.208 14.211 -15.052 1.00 66.50 194 GLY A O 1
ATOM 1455 N N . SER A 1 195 ? 14.542 14.523 -16.517 1.00 56.66 195 SER A N 1
ATOM 1456 C CA . SER A 1 195 ? 13.801 15.520 -15.723 1.00 56.66 195 SER A CA 1
ATOM 1457 C C . SER A 1 195 ? 12.655 14.852 -14.940 1.00 56.66 195 SER A C 1
ATOM 1459 O O . SER A 1 195 ? 12.327 13.705 -15.225 1.00 56.66 195 SER A O 1
ATOM 1461 N N . ALA A 1 196 ? 12.106 15.556 -13.943 1.00 53.94 196 ALA A N 1
ATOM 1462 C CA . ALA A 1 196 ? 11.094 15.156 -12.946 1.00 53.94 196 ALA A CA 1
ATOM 1463 C C . ALA A 1 196 ? 9.871 14.331 -13.438 1.00 53.94 196 ALA A C 1
ATOM 1465 O O . ALA A 1 196 ? 9.666 14.154 -14.633 1.00 53.94 196 ALA A O 1
ATOM 1466 N N . ALA A 1 197 ? 9.038 13.861 -12.496 1.00 50.41 197 ALA A N 1
ATOM 1467 C CA . ALA A 1 197 ? 7.889 12.938 -12.639 1.00 50.41 197 ALA A CA 1
ATOM 1468 C C . ALA A 1 197 ? 6.964 13.086 -13.877 1.00 50.41 197 ALA A C 1
ATOM 1470 O O . ALA A 1 197 ? 6.431 12.074 -14.339 1.00 50.41 197 ALA A O 1
ATOM 1471 N N . ASP A 1 198 ? 6.838 14.275 -14.483 1.00 51.56 198 ASP A N 1
ATOM 1472 C CA . ASP A 1 198 ? 6.176 14.488 -15.789 1.00 51.56 198 ASP A CA 1
ATOM 1473 C C . ASP A 1 198 ? 6.831 13.696 -16.945 1.00 51.56 198 ASP A C 1
ATOM 1475 O O . ASP A 1 198 ? 6.264 13.551 -18.028 1.00 51.56 198 ASP A O 1
ATOM 1479 N N . ALA A 1 199 ? 8.020 13.134 -16.713 1.00 64.88 199 ALA A N 1
ATOM 1480 C CA . ALA A 1 199 ? 8.735 12.263 -17.629 1.00 64.88 199 ALA A CA 1
ATOM 1481 C C . ALA A 1 199 ? 8.300 10.790 -17.574 1.00 64.88 199 ALA A C 1
ATOM 1483 O O . ALA A 1 199 ? 8.758 10.037 -18.425 1.00 64.88 199 ALA A O 1
ATOM 1484 N N . ALA A 1 200 ? 7.436 10.342 -16.649 1.00 83.94 200 ALA A N 1
ATOM 1485 C CA . ALA A 1 200 ? 7.035 8.927 -16.587 1.00 83.94 200 ALA A CA 1
ATOM 1486 C C . ALA A 1 200 ? 6.503 8.418 -17.939 1.00 83.94 200 ALA A C 1
ATOM 1488 O O . ALA A 1 200 ? 6.892 7.347 -18.393 1.00 83.94 200 ALA A O 1
ATOM 1489 N N . ALA A 1 201 ? 5.718 9.238 -18.643 1.00 85.25 201 ALA A N 1
ATOM 1490 C CA . ALA A 1 201 ? 5.193 8.929 -19.976 1.00 85.25 201 ALA A CA 1
ATOM 1491 C C . ALA A 1 201 ? 6.269 8.829 -21.081 1.00 85.25 201 ALA A C 1
ATOM 1493 O O . ALA A 1 201 ? 6.000 8.295 -22.151 1.00 85.25 201 ALA A O 1
ATOM 1494 N N . ALA A 1 202 ? 7.484 9.338 -20.849 1.00 86.94 202 ALA A N 1
ATOM 1495 C CA . ALA A 1 202 ? 8.616 9.187 -21.765 1.00 86.94 202 ALA A CA 1
ATOM 1496 C C . ALA A 1 202 ? 9.374 7.858 -21.573 1.00 86.94 202 ALA A C 1
ATOM 1498 O O . ALA A 1 202 ? 10.263 7.551 -22.371 1.00 86.94 202 ALA A O 1
ATOM 1499 N N . TYR A 1 203 ? 9.052 7.099 -20.519 1.00 90.56 203 TYR A N 1
ATOM 1500 C CA . TYR A 1 203 ? 9.709 5.838 -20.160 1.00 90.56 203 TYR A CA 1
ATOM 1501 C C . TYR A 1 203 ? 8.750 4.654 -19.998 1.00 90.56 203 TYR A C 1
ATOM 1503 O O . TYR A 1 203 ? 9.223 3.537 -20.136 1.00 90.56 203 TYR A O 1
ATOM 1511 N N . LEU A 1 204 ? 7.488 4.896 -19.617 1.00 92.62 204 LEU A N 1
ATOM 1512 C CA . LEU A 1 204 ? 6.483 3.876 -19.316 1.00 92.62 204 LEU A CA 1
ATOM 1513 C C . LEU A 1 204 ? 5.359 3.905 -20.354 1.00 92.62 204 LEU A C 1
ATOM 1515 O O . LEU A 1 204 ? 4.613 4.880 -20.461 1.00 92.62 204 LEU A O 1
ATOM 1519 N N . GLU A 1 205 ? 5.168 2.787 -21.039 1.00 92.38 205 GLU A N 1
ATOM 1520 C CA . GLU A 1 205 ? 4.193 2.601 -22.113 1.00 92.38 205 GLU A CA 1
ATOM 1521 C C . GLU A 1 205 ? 2.897 2.023 -21.550 1.00 92.38 205 GLU A C 1
ATOM 1523 O O . GLU A 1 205 ? 1.806 2.229 -22.083 1.00 92.38 205 GLU A O 1
ATOM 1528 N N . GLY A 1 206 ? 3.031 1.255 -20.468 1.00 91.31 206 GLY A N 1
ATOM 1529 C CA . GLY A 1 206 ? 1.952 0.491 -19.866 1.00 91.31 206 GLY A CA 1
ATOM 1530 C C . GLY A 1 206 ? 1.132 1.216 -18.807 1.00 91.31 206 GLY A C 1
ATOM 1531 O O . GLY A 1 206 ? 0.130 0.655 -18.357 1.00 91.31 206 GLY A O 1
ATOM 1532 N N . LEU A 1 207 ? 1.554 2.397 -18.350 1.00 95.06 207 LEU A N 1
ATOM 1533 C CA . LEU A 1 207 ? 0.935 3.069 -17.209 1.00 95.06 207 LEU A CA 1
ATOM 1534 C C . LEU A 1 207 ? -0.300 3.874 -17.635 1.00 95.06 207 LEU A C 1
ATOM 1536 O O . LEU A 1 207 ? -0.205 4.851 -18.372 1.00 95.06 207 LEU A O 1
ATOM 1540 N N . GLY A 1 208 ? -1.469 3.468 -17.143 1.00 94.75 208 GLY A N 1
ATOM 1541 C CA . GLY A 1 208 ? -2.717 4.203 -17.316 1.00 94.75 208 GLY A CA 1
ATOM 1542 C C . GLY A 1 208 ? -2.789 5.480 -16.473 1.00 94.75 208 GLY A C 1
ATOM 1543 O O . GLY A 1 208 ? -1.899 5.792 -15.684 1.00 94.75 208 GLY A O 1
ATOM 1544 N N . ALA A 1 209 ? -3.897 6.211 -16.616 1.00 92.50 209 ALA A N 1
ATOM 1545 C CA . ALA A 1 209 ? -4.129 7.437 -15.862 1.00 92.50 209 ALA A CA 1
ATOM 1546 C C . ALA A 1 209 ? -4.144 7.180 -14.347 1.00 92.50 209 ALA A C 1
ATOM 1548 O O . ALA A 1 209 ? -4.868 6.308 -13.858 1.00 92.50 209 ALA A O 1
ATOM 1549 N N . LEU A 1 210 ? -3.363 7.978 -13.621 1.00 92.00 210 LEU A N 1
ATOM 1550 C CA . LEU A 1 210 ? -3.330 7.987 -12.164 1.00 92.00 210 LEU A CA 1
ATOM 1551 C C . LEU A 1 210 ? -4.499 8.806 -11.608 1.00 92.00 210 LEU A C 1
ATOM 1553 O O . LEU A 1 210 ? -4.924 9.796 -12.203 1.00 92.00 210 LEU A O 1
ATOM 1557 N N . GLY A 1 211 ? -5.018 8.403 -10.450 1.00 90.38 211 GLY A N 1
ATOM 1558 C CA . GLY A 1 211 ? -6.162 9.064 -9.829 1.00 90.38 211 GLY A CA 1
ATOM 1559 C C . GLY A 1 211 ? -6.608 8.394 -8.536 1.00 90.38 211 GLY A C 1
ATOM 1560 O O . GLY A 1 211 ? -5.864 7.616 -7.936 1.00 90.38 211 GLY A O 1
ATOM 1561 N N . THR A 1 212 ? -7.841 8.703 -8.127 1.00 90.38 212 THR A N 1
ATOM 1562 C CA . THR A 1 212 ? -8.536 8.071 -6.992 1.00 90.38 212 THR A CA 1
ATOM 1563 C C . THR A 1 212 ? -9.127 6.699 -7.329 1.00 90.38 212 THR A C 1
ATOM 1565 O O . THR A 1 212 ? -9.371 5.887 -6.434 1.00 90.38 212 THR A O 1
ATOM 1568 N N . GLY A 1 213 ? -9.336 6.419 -8.617 1.00 90.44 213 GLY A N 1
ATOM 1569 C CA . GLY A 1 213 ? -9.839 5.143 -9.119 1.00 90.44 213 GLY A CA 1
ATOM 1570 C C . GLY A 1 213 ? -8.745 4.106 -9.377 1.00 90.44 213 GLY A C 1
ATOM 1571 O O . GLY A 1 213 ? -7.608 4.224 -8.921 1.00 90.44 213 GLY A O 1
ATOM 1572 N N . ASN A 1 214 ? -9.101 3.074 -10.143 1.00 94.31 214 ASN A N 1
ATOM 1573 C CA . ASN A 1 214 ? -8.149 2.049 -10.556 1.00 94.31 214 ASN A CA 1
ATOM 1574 C C . ASN A 1 214 ? -7.275 2.543 -11.714 1.00 94.31 214 ASN A C 1
ATOM 1576 O O . ASN A 1 214 ? -7.783 2.989 -12.739 1.00 94.31 214 ASN A O 1
ATOM 1580 N N . THR A 1 215 ? -5.966 2.375 -11.576 1.00 96.06 215 THR A N 1
ATOM 1581 C CA . THR A 1 215 ? -4.968 2.554 -12.626 1.00 96.06 215 THR A CA 1
ATOM 1582 C C . THR A 1 215 ? -4.645 1.200 -13.250 1.00 96.06 215 THR A C 1
ATOM 1584 O O . THR A 1 215 ? -4.252 0.253 -12.564 1.00 96.06 215 THR A O 1
ATOM 1587 N N . THR A 1 216 ? -4.791 1.105 -14.567 1.00 97.75 216 THR A N 1
ATOM 1588 C CA . THR A 1 216 ? -4.359 -0.079 -15.316 1.00 97.75 216 THR A CA 1
ATOM 1589 C C . THR A 1 216 ? -2.866 0.009 -15.606 1.00 97.75 216 THR A C 1
ATOM 1591 O O . THR A 1 216 ? -2.378 1.057 -16.015 1.00 97.75 216 THR A O 1
ATOM 1594 N N . VAL A 1 217 ? -2.151 -1.092 -15.409 1.00 97.94 217 VAL A N 1
ATOM 1595 C CA . VAL A 1 217 ? -0.739 -1.263 -15.742 1.00 97.94 217 VAL A CA 1
ATOM 1596 C C . VAL A 1 217 ? -0.615 -2.411 -16.735 1.00 97.94 217 VAL A C 1
ATOM 1598 O O . VAL A 1 217 ? -0.918 -3.555 -16.404 1.00 97.94 217 VAL A O 1
ATOM 1601 N N . THR A 1 218 ? -0.152 -2.117 -17.943 1.00 97.75 218 THR A N 1
ATOM 1602 C CA . THR A 1 218 ? 0.030 -3.108 -19.009 1.00 97.75 218 THR A CA 1
ATOM 1603 C C . THR A 1 218 ? 1.509 -3.455 -19.156 1.00 97.75 218 THR A C 1
ATOM 1605 O O . THR A 1 218 ? 2.285 -2.654 -19.668 1.00 97.75 218 THR A O 1
ATOM 1608 N N . VAL A 1 219 ? 1.916 -4.642 -18.707 1.00 96.44 219 VAL A N 1
ATOM 1609 C CA . VAL A 1 219 ? 3.308 -5.106 -18.859 1.00 96.44 219 VAL A CA 1
ATOM 1610 C C . VAL A 1 219 ? 3.550 -5.653 -20.262 1.00 96.44 219 VAL A C 1
ATOM 1612 O O . VAL A 1 219 ? 2.629 -6.165 -20.897 1.00 96.44 219 VAL A O 1
ATOM 1615 N N . ALA A 1 220 ? 4.787 -5.573 -20.743 1.00 95.44 220 ALA A N 1
ATOM 1616 C CA . ALA A 1 220 ? 5.144 -6.071 -22.061 1.00 95.44 220 ALA A CA 1
ATOM 1617 C C . ALA A 1 220 ? 5.088 -7.604 -22.155 1.00 95.44 220 ALA A C 1
ATOM 1619 O O . ALA A 1 220 ? 5.489 -8.313 -21.229 1.00 95.44 220 ALA A O 1
ATOM 1620 N N . ASP A 1 221 ? 4.706 -8.111 -23.325 1.00 93.25 221 ASP A N 1
ATOM 1621 C CA . ASP A 1 221 ? 4.834 -9.520 -23.702 1.00 93.25 221 ASP A CA 1
ATOM 1622 C C . ASP A 1 221 ? 5.853 -9.700 -24.844 1.00 93.25 221 ASP A C 1
ATOM 1624 O O . ASP A 1 221 ? 6.523 -8.757 -25.274 1.00 93.25 221 ASP A O 1
ATOM 1628 N N . ALA A 1 222 ? 6.007 -10.928 -25.344 1.00 91.12 222 ALA A N 1
ATOM 1629 C CA . ALA A 1 222 ? 6.934 -11.212 -26.439 1.00 91.12 222 ALA A CA 1
ATOM 1630 C C . ALA A 1 222 ? 6.594 -10.444 -27.733 1.00 91.12 222 ALA A C 1
ATOM 1632 O O . ALA A 1 222 ? 7.500 -10.095 -28.493 1.00 91.12 222 ALA A O 1
ATOM 1633 N N . VAL A 1 223 ? 5.311 -10.164 -27.981 1.00 93.12 223 VAL A N 1
ATOM 1634 C CA . VAL A 1 223 ? 4.835 -9.475 -29.185 1.00 93.12 223 VAL A CA 1
ATOM 1635 C C . VAL A 1 223 ? 5.139 -7.985 -29.089 1.00 93.12 223 VAL A C 1
ATOM 1637 O O . VAL A 1 223 ? 5.740 -7.431 -30.010 1.00 93.12 223 VAL A O 1
ATOM 1640 N N . THR A 1 224 ? 4.809 -7.332 -27.972 1.00 94.44 224 THR A N 1
ATOM 1641 C CA . THR A 1 224 ? 5.093 -5.899 -27.797 1.00 94.44 224 THR A CA 1
ATOM 1642 C C . THR A 1 224 ? 6.591 -5.618 -27.724 1.00 94.44 224 THR A C 1
ATOM 1644 O O . THR A 1 224 ? 7.051 -4.631 -28.301 1.00 94.44 224 THR A O 1
ATOM 1647 N N . ARG A 1 225 ? 7.374 -6.523 -27.111 1.00 91.81 225 ARG A N 1
ATOM 1648 C CA . ARG A 1 225 ? 8.847 -6.459 -27.114 1.00 91.81 225 ARG A CA 1
ATOM 1649 C C . ARG A 1 225 ? 9.415 -6.620 -28.521 1.00 91.81 225 ARG A C 1
ATOM 1651 O O . ARG A 1 225 ? 10.351 -5.914 -28.888 1.00 91.81 225 ARG A O 1
ATOM 1658 N N . GLY A 1 226 ? 8.867 -7.551 -29.304 1.00 90.38 226 GLY A N 1
ATOM 1659 C CA . GLY A 1 226 ? 9.279 -7.800 -30.686 1.00 90.38 226 GLY A CA 1
ATOM 1660 C C . GLY A 1 226 ? 8.981 -6.622 -31.613 1.00 90.38 226 GLY A C 1
ATOM 1661 O O . GLY A 1 226 ? 9.830 -6.251 -32.421 1.00 90.38 226 GLY A O 1
ATOM 1662 N N . ASN A 1 227 ? 7.814 -6.001 -31.439 1.00 92.00 227 ASN A N 1
ATOM 1663 C CA . ASN A 1 227 ? 7.379 -4.840 -32.217 1.00 92.00 227 ASN A CA 1
ATOM 1664 C C . ASN A 1 227 ? 7.988 -3.518 -31.726 1.00 92.00 227 ASN A C 1
ATOM 1666 O O . ASN A 1 227 ? 7.862 -2.504 -32.409 1.00 92.00 227 ASN A O 1
ATOM 1670 N N . GLY A 1 228 ? 8.631 -3.514 -30.554 1.00 90.88 228 GLY A N 1
ATOM 1671 C CA . GLY A 1 228 ? 9.181 -2.309 -29.939 1.00 90.88 228 GLY A CA 1
ATOM 1672 C C . GLY A 1 228 ? 8.107 -1.296 -29.546 1.00 90.88 228 GLY A C 1
ATOM 1673 O O . GLY A 1 228 ? 8.359 -0.104 -29.649 1.00 90.88 228 GLY A O 1
ATOM 1674 N N . THR A 1 229 ? 6.916 -1.762 -29.156 1.00 92.19 229 THR A N 1
ATOM 1675 C CA . THR A 1 229 ? 5.791 -0.906 -28.731 1.00 92.19 229 THR A CA 1
ATOM 1676 C C . THR A 1 229 ? 5.651 -0.805 -27.217 1.00 92.19 229 THR A C 1
ATOM 1678 O O . THR A 1 229 ? 4.946 0.076 -26.748 1.00 92.19 229 THR A O 1
ATOM 1681 N N . ASN A 1 230 ? 6.234 -1.750 -26.475 1.00 93.69 230 ASN A N 1
ATOM 1682 C CA . ASN A 1 230 ? 6.336 -1.749 -25.016 1.00 93.69 230 ASN A CA 1
ATOM 1683 C C . ASN A 1 230 ? 7.371 -2.814 -24.617 1.00 93.69 230 ASN A C 1
ATOM 1685 O O . ASN A 1 230 ? 7.258 -3.970 -25.051 1.00 93.69 230 ASN A O 1
ATOM 1689 N N . ASN A 1 231 ? 8.360 -2.443 -23.805 1.00 93.81 231 ASN A N 1
ATOM 1690 C CA . ASN A 1 231 ? 9.340 -3.349 -23.198 1.00 93.81 231 ASN A CA 1
ATOM 1691 C C . ASN A 1 231 ? 9.356 -3.322 -21.659 1.00 93.81 231 ASN A C 1
ATOM 1693 O O . ASN A 1 231 ? 10.192 -4.004 -21.054 1.00 93.81 231 ASN A O 1
ATOM 1697 N N . ASP A 1 232 ? 8.390 -2.649 -21.041 1.00 94.88 232 ASP A N 1
ATOM 1698 C CA . ASP A 1 232 ? 8.237 -2.552 -19.598 1.00 94.88 232 ASP A CA 1
ATOM 1699 C C . ASP A 1 232 ? 8.021 -3.926 -18.962 1.00 94.88 232 ASP A C 1
ATOM 1701 O O . ASP A 1 232 ? 7.217 -4.758 -19.401 1.00 94.88 232 ASP A O 1
ATOM 1705 N N . SER A 1 233 ? 8.723 -4.161 -17.864 1.00 95.06 233 SER A N 1
ATOM 1706 C CA . SER A 1 233 ? 8.451 -5.250 -16.934 1.00 95.06 233 SER A CA 1
ATOM 1707 C C . SER A 1 233 ? 8.118 -4.670 -15.570 1.00 95.06 233 SER A C 1
ATOM 1709 O O . SER A 1 233 ? 8.585 -3.589 -15.214 1.00 95.06 233 SER A O 1
ATOM 1711 N N . ALA A 1 234 ? 7.301 -5.378 -14.794 1.00 96.50 234 ALA A N 1
ATOM 1712 C CA . ALA A 1 234 ? 6.904 -4.894 -13.486 1.00 96.50 234 ALA A CA 1
ATOM 1713 C C . ALA A 1 234 ? 6.835 -6.002 -12.441 1.00 96.50 234 ALA A C 1
ATOM 1715 O O . ALA A 1 234 ? 6.490 -7.148 -12.730 1.00 96.50 234 ALA A O 1
ATOM 1716 N N . LEU A 1 235 ? 7.107 -5.610 -11.201 1.00 97.62 235 LEU A N 1
ATOM 1717 C CA . LEU A 1 235 ? 6.858 -6.385 -9.997 1.00 97.62 235 LEU A CA 1
ATOM 1718 C C . LEU A 1 235 ? 5.994 -5.546 -9.060 1.00 97.62 235 LEU A C 1
ATOM 1720 O O . LEU A 1 235 ? 6.157 -4.334 -8.973 1.00 97.62 235 LEU A O 1
ATOM 1724 N N . TRP A 1 236 ? 5.071 -6.170 -8.341 1.00 98.12 236 TRP A N 1
ATOM 1725 C CA . TRP A 1 236 ? 4.104 -5.443 -7.523 1.00 98.12 236 TRP A CA 1
ATOM 1726 C C . TRP A 1 236 ? 4.136 -5.860 -6.056 1.00 98.12 236 TRP A C 1
ATOM 1728 O O . TRP A 1 236 ? 4.530 -6.977 -5.702 1.00 98.12 236 TRP A O 1
ATOM 1738 N N . VAL A 1 237 ? 3.701 -4.939 -5.201 1.00 98.31 237 VAL A N 1
ATOM 1739 C CA . VAL A 1 237 ? 3.604 -5.093 -3.748 1.00 98.31 237 VAL A CA 1
ATOM 1740 C C . VAL A 1 237 ? 2.133 -5.183 -3.371 1.00 98.31 237 VAL A C 1
ATOM 1742 O O . VAL A 1 237 ? 1.350 -4.282 -3.665 1.00 98.31 237 VAL A O 1
ATOM 1745 N N . THR A 1 238 ? 1.736 -6.281 -2.742 1.00 95.56 238 THR A N 1
ATOM 1746 C CA . THR A 1 238 ? 0.355 -6.526 -2.307 1.00 95.56 238 THR A CA 1
ATOM 1747 C C . THR A 1 238 ? 0.155 -6.158 -0.838 1.00 95.56 238 THR A C 1
ATOM 1749 O O . THR A 1 238 ? 1.113 -6.046 -0.077 1.00 95.56 238 THR A O 1
ATOM 1752 N N . SER A 1 239 ? -1.104 -6.045 -0.405 1.00 94.06 239 SER A N 1
ATOM 1753 C CA . SER A 1 239 ? -1.432 -5.915 1.023 1.00 94.06 239 SER A CA 1
ATOM 1754 C C . SER A 1 239 ? -0.846 -7.066 1.857 1.00 94.06 239 SER A C 1
ATOM 1756 O O . SER A 1 239 ? -0.255 -6.838 2.911 1.00 94.06 239 SER A O 1
ATOM 1758 N N . ALA A 1 240 ? -0.897 -8.301 1.346 1.00 92.50 240 ALA A N 1
ATOM 1759 C CA . ALA A 1 240 ? -0.331 -9.462 2.031 1.00 92.50 240 ALA A CA 1
ATOM 1760 C C . ALA A 1 240 ? 1.201 -9.387 2.173 1.00 92.50 240 ALA A C 1
ATOM 1762 O O . ALA A 1 240 ? 1.736 -9.823 3.193 1.00 92.50 240 ALA A O 1
ATOM 1763 N N . ASP A 1 241 ? 1.905 -8.807 1.193 1.00 96.00 241 ASP A N 1
ATOM 1764 C CA . ASP A 1 241 ? 3.355 -8.585 1.278 1.00 96.00 241 ASP A CA 1
ATOM 1765 C C . ASP A 1 241 ? 3.713 -7.627 2.428 1.00 96.00 241 ASP A C 1
ATOM 1767 O O . ASP A 1 241 ? 4.712 -7.833 3.112 1.00 96.00 241 ASP A O 1
ATOM 1771 N N . ILE A 1 242 ? 2.880 -6.607 2.662 1.00 97.00 242 ILE A N 1
ATOM 1772 C CA . ILE A 1 242 ? 3.093 -5.567 3.679 1.00 97.00 242 ILE A CA 1
ATOM 1773 C C . ILE A 1 242 ? 2.656 -6.038 5.065 1.00 97.00 242 ILE A C 1
ATOM 1775 O O . ILE A 1 242 ? 3.435 -6.027 6.019 1.00 97.00 242 ILE A O 1
ATOM 1779 N N . PHE A 1 243 ? 1.412 -6.494 5.196 1.00 95.81 243 PHE A N 1
ATOM 1780 C CA . PHE A 1 243 ? 0.841 -6.853 6.493 1.00 95.81 243 PHE A CA 1
ATOM 1781 C C . PHE A 1 243 ? 1.217 -8.271 6.948 1.00 95.81 243 PHE A C 1
ATOM 1783 O O . PHE A 1 243 ? 1.100 -8.591 8.133 1.00 95.81 243 PHE A O 1
ATOM 1790 N N . GLY A 1 244 ? 1.728 -9.115 6.046 1.00 94.81 244 GLY A N 1
ATOM 1791 C CA . GLY A 1 244 ? 2.259 -10.446 6.342 1.00 94.81 244 GLY A CA 1
ATOM 1792 C C . GLY A 1 244 ? 3.404 -10.468 7.363 1.00 94.81 244 GLY A C 1
ATOM 1793 O O . GLY A 1 244 ? 3.333 -11.257 8.311 1.00 94.81 244 GLY A O 1
ATOM 1794 N N . PRO A 1 245 ? 4.461 -9.647 7.220 1.00 95.69 245 PRO A N 1
ATOM 1795 C CA . PRO A 1 245 ? 5.468 -9.476 8.263 1.00 95.69 245 PRO A CA 1
ATOM 1796 C C . PRO A 1 245 ? 4.942 -8.674 9.460 1.00 95.69 245 PRO A C 1
ATOM 1798 O O . PRO A 1 245 ? 5.229 -9.060 10.591 1.00 95.69 245 PRO A O 1
ATOM 1801 N N . ILE A 1 246 ? 4.129 -7.626 9.253 1.00 96.00 246 ILE A N 1
ATOM 1802 C CA . ILE A 1 246 ? 3.637 -6.777 10.356 1.00 96.00 246 ILE A CA 1
ATOM 1803 C C . ILE A 1 246 ? 2.857 -7.592 11.389 1.00 96.00 246 ILE A C 1
ATOM 1805 O O . ILE A 1 246 ? 3.143 -7.507 12.580 1.00 96.00 246 ILE A O 1
ATOM 1809 N N . ARG A 1 247 ? 1.932 -8.452 10.950 1.00 93.94 247 ARG A N 1
ATOM 1810 C CA . ARG A 1 247 ? 1.119 -9.269 11.865 1.00 93.94 247 ARG A CA 1
ATOM 1811 C C . ARG A 1 247 ? 1.923 -10.278 12.687 1.00 93.94 247 ARG A C 1
ATOM 1813 O O . ARG A 1 247 ? 1.416 -10.801 13.672 1.00 93.94 247 ARG A O 1
ATOM 1820 N N . LYS A 1 248 ? 3.140 -10.615 12.245 1.00 93.94 248 LYS A N 1
ATOM 1821 C CA . LYS A 1 248 ? 4.040 -11.541 12.950 1.00 93.94 248 LYS A CA 1
ATOM 1822 C C . LYS A 1 248 ? 4.849 -10.835 14.037 1.00 93.94 248 LYS A C 1
ATOM 1824 O O . LYS A 1 248 ? 5.483 -11.515 14.841 1.00 93.94 248 LYS A O 1
ATOM 1829 N N . ARG A 1 249 ? 4.850 -9.501 14.065 1.00 94.38 249 ARG A N 1
ATOM 1830 C CA . ARG A 1 249 ? 5.518 -8.725 15.108 1.00 94.38 249 ARG A CA 1
ATOM 1831 C C . ARG A 1 249 ? 4.740 -8.842 16.418 1.00 94.38 249 ARG A C 1
ATOM 1833 O O . ARG A 1 249 ? 3.510 -8.824 16.430 1.00 94.38 249 ARG A O 1
ATOM 1840 N N . SER A 1 250 ? 5.460 -8.943 17.532 1.00 94.38 250 SER A N 1
ATOM 1841 C CA . SER A 1 250 ? 4.859 -9.054 18.867 1.00 94.38 250 SER A CA 1
ATOM 1842 C C . SER A 1 250 ? 4.051 -7.818 19.255 1.00 94.38 250 SER A C 1
ATOM 1844 O O . SER A 1 250 ? 3.032 -7.933 19.927 1.00 94.38 250 SER A O 1
ATOM 1846 N N . ASP A 1 251 ? 4.475 -6.643 18.808 1.00 94.12 251 ASP A N 1
ATOM 1847 C CA . ASP A 1 251 ? 3.823 -5.383 19.136 1.00 94.12 251 ASP A CA 1
ATOM 1848 C C . ASP A 1 251 ? 2.507 -5.158 18.391 1.00 94.12 251 ASP A C 1
ATOM 1850 O O . ASP A 1 251 ? 1.612 -4.545 18.954 1.00 94.12 251 ASP A O 1
ATOM 1854 N N . PHE A 1 252 ? 2.323 -5.724 17.195 1.00 95.06 252 PHE A N 1
ATOM 1855 C CA . PHE A 1 252 ? 1.019 -5.698 16.530 1.00 95.06 252 PHE A CA 1
ATOM 1856 C C . PHE A 1 252 ? -0.052 -6.399 17.376 1.00 95.06 252 PHE A C 1
ATOM 1858 O O . PHE A 1 252 ? -1.165 -5.896 17.524 1.00 95.06 252 PHE A O 1
ATOM 1865 N N . LYS A 1 253 ? 0.295 -7.541 17.985 1.00 93.88 253 LYS A N 1
ATOM 1866 C CA . LYS A 1 253 ? -0.589 -8.220 18.939 1.00 93.88 253 LYS A CA 1
ATOM 1867 C C . LYS A 1 253 ? -0.902 -7.308 20.130 1.00 93.88 253 LYS A C 1
ATOM 1869 O O . LYS A 1 253 ? -2.073 -7.167 20.473 1.00 93.88 253 LYS A O 1
ATOM 1874 N N . THR A 1 254 ? 0.117 -6.682 20.720 1.00 95.94 254 THR A N 1
ATOM 1875 C CA . THR A 1 254 ? -0.054 -5.735 21.833 1.00 95.94 254 THR A CA 1
ATOM 1876 C C . THR A 1 254 ? -0.985 -4.582 21.458 1.00 95.94 254 THR A C 1
ATOM 1878 O O . THR A 1 254 ? -1.847 -4.221 22.253 1.00 95.94 254 THR A O 1
ATOM 1881 N N . ASP A 1 255 ? -0.864 -4.039 20.246 1.00 96.19 255 ASP A N 1
ATOM 1882 C CA . ASP A 1 255 ? -1.696 -2.934 19.764 1.00 96.19 255 ASP A CA 1
ATOM 1883 C C . ASP A 1 255 ? -3.171 -3.355 19.609 1.00 96.19 255 ASP A C 1
ATOM 1885 O O . ASP A 1 255 ? -4.080 -2.637 20.036 1.00 96.19 255 ASP A O 1
ATOM 1889 N N . VAL A 1 256 ? -3.427 -4.555 19.071 1.00 96.12 256 VAL A N 1
ATOM 1890 C CA . VAL A 1 256 ? -4.785 -5.123 18.968 1.00 96.12 256 VAL A CA 1
ATOM 1891 C C . VAL A 1 256 ? -5.386 -5.387 20.352 1.00 96.12 256 VAL A C 1
ATOM 1893 O O . VAL A 1 256 ? -6.545 -5.040 20.593 1.00 96.12 256 VAL A O 1
ATOM 1896 N N . GLU A 1 257 ? -4.617 -5.972 21.273 1.00 95.62 257 GLU A N 1
ATOM 1897 C CA . GLU A 1 257 ? -5.057 -6.214 22.652 1.00 95.62 257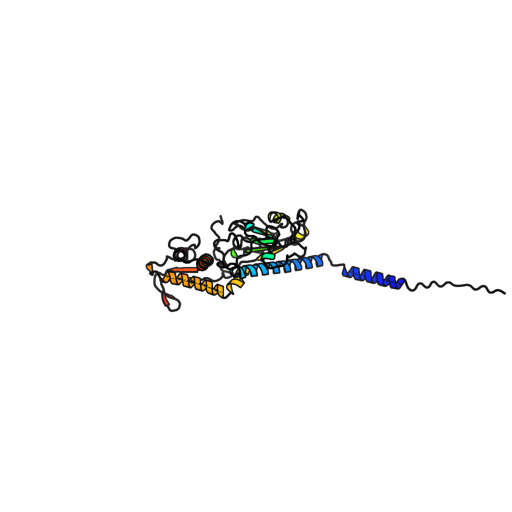 GLU A CA 1
ATOM 1898 C C . GLU A 1 257 ? -5.342 -4.898 23.383 1.00 95.62 257 GLU A C 1
ATOM 1900 O O . GLU A 1 257 ? -6.375 -4.775 24.039 1.00 95.62 257 GLU A O 1
ATOM 1905 N N . ALA A 1 258 ? -4.486 -3.886 23.223 1.00 96.81 258 ALA A N 1
ATOM 1906 C CA . ALA A 1 258 ? -4.700 -2.559 23.785 1.00 96.81 258 ALA A CA 1
ATOM 1907 C C . ALA A 1 258 ? -5.980 -1.917 23.236 1.00 96.81 258 ALA A C 1
ATOM 1909 O O . ALA A 1 258 ? -6.777 -1.390 24.010 1.00 96.81 258 ALA A O 1
ATOM 1910 N N . MET A 1 259 ? -6.226 -2.002 21.925 1.00 97.06 259 MET A N 1
ATOM 1911 C CA . MET A 1 259 ? -7.466 -1.511 21.321 1.00 97.06 259 MET A CA 1
ATOM 1912 C C . MET A 1 259 ? -8.697 -2.204 21.922 1.00 97.06 259 MET A C 1
ATOM 1914 O O . MET A 1 259 ? -9.615 -1.522 22.376 1.00 97.06 259 MET A O 1
ATOM 1918 N N . LEU A 1 260 ? -8.712 -3.541 21.971 1.00 96.00 260 LEU A N 1
ATOM 1919 C CA . LEU A 1 260 ? -9.819 -4.311 22.550 1.00 96.00 260 LEU A CA 1
ATOM 1920 C C . LEU A 1 260 ? -10.047 -3.963 24.025 1.00 96.00 260 LEU A C 1
ATOM 1922 O O . LEU A 1 260 ? -11.181 -3.698 24.421 1.00 96.00 260 LEU A O 1
ATOM 1926 N N . ASN A 1 261 ? -8.977 -3.912 24.819 1.00 95.88 261 ASN A N 1
ATOM 1927 C CA . ASN A 1 261 ? -9.042 -3.608 26.245 1.00 95.88 261 ASN A CA 1
ATOM 1928 C C . ASN A 1 261 ? -9.529 -2.182 26.500 1.00 95.88 261 ASN A C 1
ATOM 1930 O O . ASN A 1 261 ? -10.364 -1.977 27.378 1.00 95.88 261 ASN A O 1
ATOM 1934 N N . ASN A 1 262 ? -9.061 -1.198 25.730 1.00 97.00 262 ASN A N 1
ATOM 1935 C CA . ASN A 1 262 ? -9.486 0.191 25.884 1.00 97.00 262 ASN A CA 1
ATOM 1936 C C . ASN A 1 262 ? -10.971 0.364 25.537 1.00 97.00 262 ASN A C 1
ATOM 1938 O O . ASN A 1 262 ? -11.700 1.022 26.279 1.00 97.00 262 ASN A O 1
ATOM 1942 N N . VAL A 1 263 ? -11.433 -0.255 24.443 1.00 96.75 263 VAL A N 1
ATOM 1943 C CA . VAL A 1 263 ? -12.849 -0.219 24.046 1.00 96.75 263 VAL A CA 1
ATOM 1944 C C . VAL A 1 263 ? -13.714 -0.923 25.093 1.00 96.75 263 VAL A C 1
ATOM 1946 O O . VAL A 1 263 ? -14.709 -0.358 25.543 1.00 96.75 263 VAL A O 1
ATOM 1949 N N . ALA A 1 264 ? -13.325 -2.124 25.530 1.00 94.88 264 ALA A N 1
ATOM 1950 C CA . ALA A 1 264 ? -14.052 -2.873 26.554 1.00 94.88 264 ALA A CA 1
ATOM 1951 C C . ALA A 1 264 ? -14.100 -2.125 27.895 1.00 94.88 264 ALA A C 1
ATOM 1953 O O . ALA A 1 264 ? -15.162 -2.028 28.505 1.00 94.88 264 ALA A O 1
ATOM 1954 N N . THR A 1 265 ? -12.979 -1.538 28.325 1.00 95.50 265 THR A N 1
ATOM 1955 C CA . THR A 1 265 ? -12.899 -0.730 29.552 1.00 95.50 265 THR A CA 1
ATOM 1956 C C . THR A 1 265 ? -13.868 0.439 29.486 1.00 95.50 265 THR A C 1
ATOM 1958 O O . THR A 1 265 ? -14.627 0.647 30.428 1.00 95.50 265 THR A O 1
ATOM 1961 N N . HIS A 1 266 ? -13.898 1.165 28.364 1.00 95.94 266 HIS A N 1
ATOM 1962 C CA . HIS A 1 266 ? -14.835 2.267 28.191 1.00 95.94 266 HIS A CA 1
ATOM 1963 C C . HIS A 1 266 ? -16.294 1.789 28.218 1.00 95.94 266 HIS A C 1
ATOM 1965 O O . HIS A 1 266 ? -17.102 2.351 28.954 1.00 95.94 266 HIS A O 1
ATOM 1971 N N . LEU A 1 267 ? -16.631 0.712 27.501 1.00 95.19 267 LEU A N 1
ATOM 1972 C CA . LEU A 1 267 ? -17.982 0.141 27.498 1.00 95.19 267 LEU A CA 1
ATOM 1973 C C . LEU A 1 267 ? -18.443 -0.323 28.884 1.00 95.19 267 LEU A C 1
ATOM 1975 O O . LEU A 1 267 ? -19.608 -0.144 29.226 1.00 95.19 267 LEU A O 1
ATOM 1979 N N . ASN A 1 268 ? -17.535 -0.861 29.697 1.00 94.25 268 ASN A N 1
ATOM 1980 C CA . ASN A 1 268 ? -17.832 -1.296 31.060 1.00 94.25 268 ASN A CA 1
ATOM 1981 C C . ASN A 1 268 ? -18.081 -0.134 32.037 1.00 94.25 268 ASN A C 1
ATOM 1983 O O . ASN A 1 268 ? -18.565 -0.370 33.141 1.00 94.25 268 ASN A O 1
ATOM 1987 N N . THR A 1 269 ? -17.809 1.120 31.650 1.00 95.25 269 THR A N 1
ATOM 1988 C CA . THR A 1 269 ? -18.247 2.294 32.430 1.00 95.25 269 THR A CA 1
ATOM 1989 C C . THR A 1 269 ? -19.737 2.607 32.252 1.00 95.25 269 THR A C 1
ATOM 1991 O O . THR A 1 269 ? -20.295 3.410 33.001 1.00 95.25 269 THR A O 1
ATOM 1994 N N . LEU A 1 270 ? -20.397 1.981 31.272 1.00 94.69 270 LEU A N 1
ATOM 1995 C CA . LEU A 1 270 ? -21.788 2.240 30.927 1.00 94.69 270 LEU A CA 1
ATOM 1996 C C . LEU A 1 270 ? -22.728 1.211 31.548 1.00 94.69 270 LEU A C 1
ATOM 1998 O O . LEU A 1 270 ? -22.397 0.042 31.737 1.00 94.69 270 LEU A O 1
ATOM 2002 N N . THR A 1 271 ? -23.965 1.635 31.805 1.00 94.31 271 THR A N 1
ATOM 2003 C CA . THR A 1 271 ? -25.033 0.690 32.139 1.00 94.31 271 THR A CA 1
ATOM 2004 C C . THR A 1 271 ? -25.416 -0.134 30.903 1.00 94.31 271 THR A C 1
ATOM 2006 O O . THR A 1 271 ? -25.295 0.359 29.777 1.00 94.31 271 THR A O 1
ATOM 2009 N N . PRO A 1 272 ? -25.975 -1.348 31.068 1.00 92.88 272 PRO A N 1
ATOM 2010 C CA . PRO A 1 272 ? -26.460 -2.146 29.940 1.00 92.88 272 PRO A CA 1
ATOM 2011 C C . PRO A 1 272 ? -27.427 -1.396 29.011 1.00 92.88 272 PRO A C 1
ATOM 2013 O O . PRO A 1 272 ? -27.408 -1.577 27.791 1.00 92.88 272 PRO A O 1
ATOM 2016 N N . LEU A 1 273 ? -28.256 -0.511 29.576 1.00 92.38 273 LEU A N 1
ATOM 2017 C CA . LEU A 1 273 ? -29.180 0.316 28.804 1.00 92.38 273 LEU A CA 1
ATOM 2018 C C . LEU A 1 273 ? -28.435 1.350 27.947 1.00 92.38 273 LEU A C 1
ATOM 2020 O O . LEU A 1 273 ? -28.795 1.524 26.784 1.00 92.38 273 LEU A O 1
ATOM 2024 N N . ALA A 1 274 ? -27.379 1.961 28.491 1.00 93.81 274 ALA A N 1
ATOM 2025 C CA . ALA A 1 274 ? -26.568 2.988 27.837 1.00 93.81 274 ALA A CA 1
ATOM 2026 C C . ALA A 1 274 ? -25.563 2.447 26.802 1.00 93.81 274 ALA A C 1
ATOM 2028 O O . ALA A 1 274 ? -24.985 3.237 26.059 1.00 93.81 274 ALA A O 1
ATOM 2029 N N . LEU A 1 275 ? -25.359 1.126 26.718 1.00 95.00 275 LEU A N 1
ATOM 2030 C CA . LEU A 1 275 ? -24.527 0.527 25.670 1.00 95.00 275 LEU A CA 1
ATOM 2031 C C . LEU A 1 275 ? -25.034 0.913 24.266 1.00 95.00 275 LEU A C 1
ATOM 2033 O O . LEU A 1 275 ? -26.256 0.882 24.046 1.00 95.00 275 LEU A O 1
ATOM 2037 N N . PRO A 1 276 ? -24.131 1.212 23.311 1.00 94.25 276 PRO A N 1
ATOM 2038 C CA . PRO A 1 276 ? -24.511 1.598 21.957 1.00 94.25 276 PRO A CA 1
ATOM 2039 C C . PRO A 1 276 ? -25.300 0.474 21.279 1.00 94.25 276 PRO A C 1
ATOM 2041 O O . PRO A 1 276 ? -25.078 -0.710 21.529 1.00 94.25 276 PRO A O 1
ATOM 2044 N N . ALA A 1 277 ? -26.261 0.830 20.431 1.00 90.69 277 ALA A N 1
ATOM 2045 C CA . ALA A 1 277 ? -26.972 -0.172 19.647 1.00 90.69 277 ALA A CA 1
ATOM 2046 C C . ALA A 1 277 ? -26.019 -0.822 18.631 1.00 90.69 277 ALA A C 1
ATOM 2048 O O . ALA A 1 277 ? -25.105 -0.174 18.118 1.00 90.69 277 ALA A O 1
ATOM 2049 N N . THR A 1 278 ? -26.255 -2.095 18.303 1.00 89.69 278 THR A N 1
ATOM 2050 C CA . THR A 1 278 ? -25.576 -2.742 17.174 1.00 89.69 278 THR A CA 1
ATOM 2051 C C . THR A 1 278 ? -25.939 -1.989 15.893 1.00 89.69 278 THR A C 1
ATOM 2053 O O . THR A 1 278 ? -27.092 -2.011 15.466 1.00 89.69 278 THR A O 1
ATOM 2056 N N . SER A 1 279 ? -24.965 -1.288 15.318 1.00 82.50 279 SER A N 1
ATOM 2057 C CA . SER A 1 279 ? -25.132 -0.440 14.132 1.00 82.50 279 SER A CA 1
ATOM 2058 C C . SER A 1 279 ? -24.653 -1.126 12.837 1.00 82.50 279 SER A C 1
ATOM 2060 O O . SER A 1 279 ? -24.407 -2.334 12.806 1.00 82.50 279 SER A O 1
ATOM 2062 N N . THR A 1 280 ? -24.530 -0.371 11.742 1.00 81.69 280 THR A N 1
ATOM 2063 C CA . THR A 1 280 ? -23.860 -0.823 10.509 1.00 81.69 280 THR A CA 1
ATOM 2064 C C . THR A 1 280 ? -22.359 -1.060 10.749 1.00 81.69 280 THR A C 1
ATOM 2066 O O . THR A 1 280 ? -21.857 -0.884 11.860 1.00 81.69 280 THR A O 1
ATOM 2069 N N . ASN A 1 281 ? -21.619 -1.511 9.727 1.00 83.06 281 ASN A N 1
ATOM 2070 C CA . ASN A 1 281 ? -20.173 -1.764 9.826 1.00 83.06 281 ASN A CA 1
ATOM 2071 C C . ASN A 1 281 ? -19.824 -2.713 10.985 1.00 83.06 281 ASN A C 1
ATOM 2073 O O . ASN A 1 281 ? -19.090 -2.364 11.907 1.00 83.06 281 ASN A O 1
ATOM 2077 N N . LYS A 1 282 ? -20.406 -3.921 10.954 1.00 87.56 282 LYS A N 1
ATOM 2078 C CA . LYS A 1 282 ? -20.200 -4.973 11.970 1.00 87.56 282 LYS A CA 1
ATOM 2079 C C . LYS A 1 282 ? -20.571 -4.525 13.393 1.00 87.56 282 LYS A C 1
ATOM 2081 O O . LYS A 1 282 ? -19.988 -4.993 14.365 1.00 87.56 282 LYS A O 1
ATOM 2086 N N . GLY A 1 283 ? -21.530 -3.609 13.517 1.00 88.50 283 GLY A N 1
ATOM 2087 C CA . GLY A 1 283 ? -21.995 -3.085 14.796 1.00 88.50 283 GLY A CA 1
ATOM 2088 C C . GLY A 1 283 ? -21.196 -1.904 15.337 1.00 88.50 283 GLY A C 1
ATOM 2089 O O . GLY A 1 283 ? -21.663 -1.253 16.271 1.00 88.50 283 GLY A O 1
ATOM 2090 N N . VAL A 1 284 ? -20.033 -1.602 14.758 1.00 91.12 284 VAL A N 1
ATOM 2091 C CA . VAL A 1 284 ? -19.088 -0.611 15.288 1.00 91.12 284 VAL A CA 1
ATOM 2092 C C . VAL A 1 284 ? -19.437 0.811 14.841 1.00 91.12 284 VAL A C 1
ATOM 2094 O O . VAL A 1 284 ? -19.221 1.757 15.598 1.00 91.12 284 VAL A O 1
ATOM 2097 N N . GLY A 1 285 ? -20.032 0.958 13.655 1.00 88.00 285 GLY A N 1
ATOM 2098 C CA . GLY A 1 285 ? -20.231 2.241 12.981 1.00 88.00 285 GLY A CA 1
ATOM 2099 C C . GLY A 1 285 ? -18.992 2.703 12.210 1.00 88.00 285 GLY A C 1
ATOM 2100 O O . GLY A 1 285 ? -17.982 2.006 12.146 1.00 88.00 285 GLY A O 1
ATOM 2101 N N . ASP A 1 286 ? -19.089 3.864 11.564 1.00 85.88 286 ASP A N 1
ATOM 2102 C CA . ASP A 1 286 ? -17.994 4.448 10.784 1.00 85.88 286 ASP A CA 1
ATOM 2103 C C . ASP A 1 286 ? -17.034 5.257 11.691 1.00 85.88 286 ASP A C 1
ATOM 2105 O O . ASP A 1 286 ? -17.480 6.210 12.340 1.00 85.88 286 ASP A O 1
ATOM 2109 N N . PRO A 1 287 ? -15.731 4.913 11.759 1.00 80.81 287 PRO A N 1
ATOM 2110 C CA . PRO A 1 287 ? -14.745 5.615 12.589 1.00 80.81 287 PRO A CA 1
ATOM 2111 C C . PRO A 1 287 ? -14.253 6.954 12.006 1.00 80.81 287 PRO A C 1
ATOM 2113 O O . PRO A 1 287 ? -13.555 7.710 12.693 1.00 80.81 287 PRO A O 1
ATOM 2116 N N . ILE A 1 288 ? -14.574 7.242 10.743 1.00 84.38 288 ILE A N 1
ATOM 2117 C CA . ILE A 1 288 ? -14.243 8.489 10.048 1.00 84.38 288 ILE A CA 1
ATOM 2118 C C . ILE A 1 288 ? -15.422 9.452 10.143 1.00 84.38 288 ILE A C 1
ATOM 2120 O O . ILE A 1 288 ? -15.251 10.572 10.614 1.00 84.38 288 ILE A O 1
ATOM 2124 N N . ALA A 1 289 ? -16.613 9.010 9.722 1.00 82.81 289 ALA A N 1
ATOM 2125 C CA . ALA A 1 289 ? -17.823 9.831 9.783 1.00 82.81 289 ALA A CA 1
ATOM 2126 C C . ALA A 1 289 ? -18.338 10.009 11.221 1.00 82.81 289 ALA A C 1
ATOM 2128 O O . ALA A 1 289 ? -19.138 10.904 11.478 1.00 82.81 289 ALA A O 1
ATOM 2129 N N . GLU A 1 290 ? -17.887 9.149 12.142 1.00 83.56 290 GLU A N 1
ATOM 2130 C CA . GLU A 1 290 ? -18.236 9.149 13.562 1.00 83.56 290 GLU A CA 1
ATOM 2131 C C . GLU A 1 290 ? -19.763 9.190 13.747 1.00 83.56 290 GLU A C 1
ATOM 2133 O O . GLU A 1 290 ? -20.345 10.127 14.291 1.00 83.56 290 GLU A O 1
ATOM 2138 N N . THR A 1 291 ? -20.448 8.158 13.245 1.00 84.62 291 THR A N 1
ATOM 2139 C CA . THR A 1 291 ? -21.917 8.093 13.263 1.00 84.62 291 THR A CA 1
ATOM 2140 C C . THR A 1 291 ? -22.460 8.218 14.691 1.00 84.62 291 THR A C 1
ATOM 2142 O O . THR A 1 291 ? -22.058 7.465 15.583 1.00 84.62 291 THR A O 1
ATOM 2145 N N . ALA A 1 292 ? -23.395 9.143 14.925 1.00 87.69 292 ALA A N 1
ATOM 2146 C CA . ALA A 1 292 ? -23.992 9.354 16.244 1.00 87.69 292 ALA A CA 1
ATOM 2147 C C . ALA A 1 292 ? -24.621 8.063 16.803 1.00 87.69 292 ALA A C 1
ATOM 2149 O O . ALA A 1 292 ? -25.303 7.330 16.090 1.00 87.69 292 ALA A O 1
ATOM 2150 N N . GLY A 1 293 ? -24.375 7.782 18.086 1.00 86.88 293 GLY A N 1
ATOM 2151 C CA . GLY A 1 293 ? -24.874 6.578 18.765 1.00 86.88 293 GLY A CA 1
ATOM 2152 C C . GLY A 1 293 ? -24.130 5.277 18.432 1.00 86.88 293 GLY A C 1
ATOM 2153 O O . GLY A 1 293 ? -24.491 4.230 18.968 1.00 86.88 293 GLY A O 1
ATOM 2154 N N . SER A 1 294 ? -23.101 5.323 17.579 1.00 93.00 294 SER A N 1
ATOM 2155 C CA . SER A 1 294 ? -22.247 4.167 17.288 1.00 93.00 294 SER A CA 1
ATOM 2156 C C . SER A 1 294 ? -21.198 3.917 18.376 1.00 93.00 294 SER A C 1
ATOM 2158 O O . SER A 1 294 ? -20.823 4.827 19.121 1.00 93.00 294 SER A O 1
ATOM 2160 N N . LEU A 1 295 ? -20.674 2.686 18.424 1.00 94.81 295 LEU A N 1
ATOM 2161 C CA . LEU A 1 295 ? -19.528 2.342 19.268 1.00 94.81 295 LEU A CA 1
ATOM 2162 C C . LEU A 1 295 ? -18.305 3.202 18.929 1.00 94.81 295 LEU A C 1
ATOM 2164 O O . LEU A 1 295 ? -17.623 3.668 19.837 1.00 94.81 295 LEU A O 1
ATOM 2168 N N . ALA A 1 296 ? -18.035 3.412 17.637 1.00 94.19 296 ALA A N 1
ATOM 2169 C CA . ALA A 1 296 ? -16.895 4.194 17.181 1.00 94.19 296 ALA A CA 1
ATOM 2170 C C . ALA A 1 296 ? -16.947 5.628 17.709 1.00 94.19 296 ALA A C 1
ATOM 2172 O O . ALA A 1 296 ? -15.983 6.072 18.327 1.00 94.19 296 ALA A O 1
ATOM 2173 N N . LYS A 1 297 ? -18.079 6.326 17.534 1.00 93.19 297 LYS A N 1
ATOM 2174 C CA . LYS A 1 297 ? -18.254 7.687 18.063 1.00 93.19 297 LYS A CA 1
ATOM 2175 C C . LYS A 1 297 ? -18.089 7.714 19.581 1.00 93.19 297 LYS A C 1
ATOM 2177 O O . LYS A 1 297 ? -17.307 8.506 20.090 1.00 93.19 297 LYS A O 1
ATOM 2182 N N . LEU A 1 298 ? -18.785 6.823 20.285 1.00 94.50 298 LEU A N 1
ATOM 2183 C CA . LEU A 1 298 ? -18.734 6.746 21.742 1.00 94.50 298 LEU A CA 1
ATOM 2184 C C . LEU A 1 298 ? -17.294 6.573 22.258 1.00 94.50 298 LEU A C 1
ATOM 2186 O O . LEU A 1 298 ? -16.866 7.302 23.147 1.00 94.50 298 LEU A O 1
ATOM 2190 N N . TYR A 1 299 ? -16.535 5.642 21.675 1.00 95.38 299 TYR A N 1
ATOM 2191 C CA . TYR A 1 299 ? -15.144 5.411 22.059 1.00 95.38 299 TYR A CA 1
ATOM 2192 C C . TYR A 1 299 ? -14.229 6.586 21.689 1.00 95.38 299 TYR A C 1
ATOM 2194 O O . TYR A 1 299 ? -13.373 6.971 22.478 1.00 95.38 299 TYR A O 1
ATOM 2202 N N . LEU A 1 300 ? -14.407 7.195 20.514 1.00 94.69 300 LEU A N 1
ATOM 2203 C CA . LEU A 1 300 ? -13.605 8.349 20.097 1.00 94.69 300 LEU A CA 1
ATOM 2204 C C . LEU A 1 300 ? -13.865 9.592 20.966 1.00 94.69 300 LEU A C 1
ATOM 2206 O O . LEU A 1 300 ? -12.937 10.367 21.198 1.00 94.69 300 LEU A O 1
ATOM 2210 N N . ASP A 1 301 ? -15.078 9.735 21.505 1.00 94.69 301 ASP A N 1
ATOM 2211 C CA . ASP A 1 301 ? -15.454 10.790 22.452 1.00 94.69 301 ASP A CA 1
ATOM 2212 C C . ASP A 1 301 ? -14.967 10.505 23.890 1.00 94.69 301 ASP A C 1
ATOM 2214 O O . ASP A 1 301 ? -15.033 11.383 24.751 1.00 94.69 301 ASP A O 1
ATOM 2218 N N . SER A 1 302 ? -14.420 9.314 24.174 1.00 93.94 302 SER A N 1
ATOM 2219 C CA . SER A 1 302 ? -13.952 8.933 25.517 1.00 93.94 302 SER A CA 1
ATOM 2220 C C . SER A 1 302 ? -12.655 9.630 25.953 1.00 93.94 302 SER A C 1
ATOM 2222 O O . SER A 1 302 ? -12.122 9.321 27.019 1.00 93.94 302 SER A O 1
ATOM 2224 N N . GLY A 1 303 ? -12.085 10.490 25.106 1.00 93.00 303 GLY A N 1
ATOM 2225 C CA . GLY A 1 303 ? -10.776 11.110 25.314 1.00 93.00 303 GLY A CA 1
ATOM 2226 C C . GLY A 1 303 ? -9.587 10.260 24.854 1.00 93.00 303 GLY A C 1
ATOM 2227 O O . GLY A 1 303 ? -8.445 10.609 25.152 1.00 93.00 303 GLY A O 1
ATOM 2228 N N . VAL A 1 304 ? -9.812 9.159 24.120 1.00 94.94 304 VAL A N 1
ATOM 2229 C CA . VAL A 1 304 ? -8.719 8.419 23.468 1.00 94.94 304 VAL A CA 1
ATOM 2230 C C . VAL A 1 304 ? -7.971 9.340 22.496 1.00 94.94 304 VAL A C 1
ATOM 2232 O O . VAL A 1 304 ? -8.578 10.045 21.693 1.00 94.94 304 VAL A O 1
ATOM 2235 N N . ALA A 1 305 ? -6.639 9.336 22.546 1.00 94.56 305 ALA A N 1
ATOM 2236 C CA . ALA A 1 305 ? -5.805 10.241 21.758 1.00 94.56 305 ALA A CA 1
ATOM 2237 C C . ALA A 1 305 ? -4.556 9.545 21.196 1.00 94.56 305 ALA A C 1
ATOM 2239 O O . ALA A 1 305 ? -4.247 8.398 21.537 1.00 94.56 305 ALA A O 1
ATOM 2240 N N . GLY A 1 306 ? -3.843 10.257 20.318 1.00 94.31 306 GLY A N 1
ATOM 2241 C CA . GLY A 1 306 ? -2.561 9.830 19.755 1.00 94.31 306 GLY A CA 1
ATOM 2242 C C . GLY A 1 306 ? -2.630 8.476 19.046 1.00 94.31 306 GLY A C 1
ATOM 2243 O O . GLY A 1 306 ? -3.578 8.190 18.313 1.00 94.31 306 GLY A O 1
ATOM 2244 N N . TYR A 1 307 ? -1.626 7.635 19.301 1.00 95.50 307 TYR A N 1
ATOM 2245 C CA . TYR A 1 307 ? -1.472 6.329 18.657 1.00 95.50 307 TYR A CA 1
ATOM 2246 C C . TYR A 1 307 ? -2.703 5.429 18.819 1.00 95.50 307 TYR A C 1
ATOM 2248 O O . TYR A 1 307 ? -3.177 4.874 17.836 1.00 95.50 307 TYR A O 1
ATOM 2256 N N . ASN A 1 308 ? -3.284 5.341 20.021 1.00 96.06 308 ASN A N 1
ATOM 2257 C CA . ASN A 1 308 ? -4.449 4.482 20.275 1.00 96.06 308 ASN A CA 1
ATOM 2258 C C . ASN A 1 308 ? -5.674 4.919 19.463 1.00 96.06 308 ASN A C 1
ATOM 2260 O O . ASN A 1 308 ? -6.404 4.080 18.937 1.00 96.06 308 ASN A O 1
ATOM 2264 N N . ARG A 1 309 ? -5.874 6.237 19.318 1.00 94.88 309 ARG A N 1
ATOM 2265 C CA . ARG A 1 309 ? -6.948 6.785 18.482 1.00 94.88 309 ARG A CA 1
ATOM 2266 C C . ARG A 1 309 ? -6.715 6.451 17.010 1.00 94.88 309 ARG A C 1
ATOM 2268 O O . ARG A 1 309 ? -7.635 5.989 16.339 1.00 94.88 309 ARG A O 1
ATOM 2275 N N . ASN A 1 310 ? -5.493 6.648 16.521 1.00 94.00 310 ASN A N 1
ATOM 2276 C CA . ASN A 1 310 ? -5.132 6.357 15.133 1.00 94.00 310 ASN A CA 1
ATOM 2277 C C . ASN A 1 310 ? -5.232 4.858 14.831 1.00 94.00 310 ASN A C 1
ATOM 2279 O O . ASN A 1 310 ? -5.762 4.475 13.787 1.00 94.00 310 ASN A O 1
ATOM 2283 N N . PHE A 1 311 ? -4.793 4.008 15.760 1.00 96.38 311 PHE A N 1
ATOM 2284 C CA . PHE A 1 311 ? -4.907 2.561 15.644 1.00 96.38 311 PHE A CA 1
ATOM 2285 C C . PHE A 1 311 ? -6.365 2.123 15.577 1.00 96.38 311 PHE A C 1
ATOM 2287 O O . PHE A 1 311 ? -6.743 1.410 14.651 1.00 96.38 311 PHE A O 1
ATOM 2294 N N . PHE A 1 312 ? -7.216 2.636 16.468 1.00 95.81 312 PHE A N 1
ATOM 2295 C CA . PHE A 1 312 ? -8.648 2.361 16.407 1.00 95.81 312 PHE A CA 1
ATOM 2296 C C . PHE A 1 312 ? -9.269 2.790 15.074 1.00 95.81 312 PHE A C 1
ATOM 2298 O O . PHE A 1 312 ? -10.001 2.011 14.465 1.00 95.81 312 PHE A O 1
ATOM 2305 N N . LYS A 1 313 ? -8.956 3.988 14.564 1.00 93.31 313 LYS A N 1
ATOM 2306 C CA . LYS A 1 313 ? -9.483 4.431 13.264 1.00 93.31 313 LYS A CA 1
ATOM 2307 C C . LYS A 1 313 ? -9.076 3.497 12.128 1.00 93.31 313 LYS A C 1
ATOM 2309 O O . LYS A 1 313 ? -9.931 3.093 11.350 1.00 93.31 313 LYS A O 1
ATOM 2314 N N . ASN A 1 314 ? -7.813 3.079 12.099 1.00 93.75 314 ASN A N 1
ATOM 2315 C CA . ASN A 1 314 ? -7.300 2.201 11.053 1.00 93.75 314 ASN A CA 1
ATOM 2316 C C . ASN A 1 314 ? -7.807 0.759 11.159 1.00 93.75 314 ASN A C 1
ATOM 2318 O O . ASN A 1 314 ? -7.887 0.095 10.137 1.00 93.75 314 ASN A O 1
ATOM 2322 N N . TRP A 1 315 ? -8.151 0.265 12.351 1.00 94.12 315 TRP A N 1
ATOM 2323 C CA . TRP A 1 315 ? -8.417 -1.164 12.572 1.00 94.12 315 TRP A CA 1
ATOM 2324 C C . TRP A 1 315 ? -9.831 -1.497 13.058 1.00 94.12 315 TRP A C 1
ATOM 2326 O O . TRP A 1 315 ? -10.195 -2.670 13.128 1.00 94.12 315 TRP A O 1
ATOM 2336 N N . SER A 1 316 ? -10.667 -0.506 13.365 1.00 91.44 316 SER A N 1
ATOM 2337 C CA . SER A 1 316 ? -12.036 -0.723 13.868 1.00 91.44 316 SER A CA 1
ATOM 2338 C C . SER A 1 316 ? -12.970 -1.394 12.858 1.00 91.44 316 SER A C 1
ATOM 2340 O O . SER A 1 316 ? -13.905 -2.078 13.259 1.00 91.44 316 SER A O 1
ATOM 2342 N N . ASN A 1 317 ? -12.679 -1.324 11.559 1.00 87.75 317 ASN A N 1
ATOM 2343 C CA . ASN A 1 317 ? -13.361 -2.116 10.530 1.00 87.75 317 ASN A CA 1
ATOM 2344 C C . ASN A 1 317 ? -13.149 -3.637 10.691 1.00 87.75 317 ASN A C 1
ATOM 2346 O O . ASN A 1 317 ? -13.887 -4.433 10.106 1.00 87.75 317 ASN A O 1
ATOM 2350 N N . ASN A 1 318 ? -12.136 -4.057 11.451 1.00 90.44 318 ASN A N 1
ATOM 2351 C CA . ASN A 1 318 ? -11.900 -5.448 11.822 1.00 90.44 318 ASN A CA 1
ATOM 2352 C C . ASN A 1 318 ? -12.599 -5.823 13.135 1.00 90.44 318 ASN A C 1
ATOM 2354 O O . ASN A 1 318 ? -12.655 -7.005 13.465 1.00 90.44 318 ASN A O 1
ATOM 2358 N N . LEU A 1 319 ? -13.181 -4.866 13.859 1.00 92.88 319 LEU A N 1
ATOM 2359 C CA . LEU A 1 319 ? -13.992 -5.157 15.032 1.00 92.88 319 LEU A CA 1
ATOM 2360 C C . LEU A 1 319 ? -15.403 -5.595 14.628 1.00 92.88 319 LEU A C 1
ATOM 2362 O O . LEU A 1 319 ? -15.971 -5.142 13.636 1.00 92.88 319 LEU A O 1
ATOM 2366 N N . LEU A 1 320 ? -15.965 -6.490 15.429 1.00 92.38 320 LEU A N 1
ATOM 2367 C CA . LEU A 1 320 ? -17.378 -6.818 15.453 1.00 92.38 320 LEU A CA 1
ATOM 2368 C C . LEU A 1 320 ? -17.893 -6.535 16.854 1.00 92.38 320 LEU A C 1
ATOM 2370 O O . LEU A 1 320 ? -17.359 -7.054 17.834 1.00 92.38 320 LEU A O 1
ATOM 2374 N N . TYR A 1 321 ? -18.938 -5.726 16.928 1.00 94.56 321 TYR A N 1
ATOM 2375 C CA . TYR A 1 321 ? -19.638 -5.397 18.155 1.00 94.56 321 TYR A CA 1
ATOM 2376 C C . TYR A 1 321 ? -21.089 -5.853 18.060 1.00 94.56 321 TYR A C 1
ATOM 2378 O O . TYR A 1 321 ? -21.755 -5.629 17.052 1.00 94.56 321 TYR A O 1
ATOM 2386 N N . ALA A 1 322 ? -21.598 -6.467 19.121 1.00 94.06 322 ALA A N 1
ATOM 2387 C CA . ALA A 1 322 ? -23.011 -6.789 19.228 1.00 94.06 322 ALA A CA 1
ATOM 2388 C C . ALA A 1 322 ? -23.507 -6.525 20.647 1.00 94.06 322 ALA A C 1
ATOM 2390 O O . ALA A 1 322 ? -23.046 -7.167 21.590 1.00 94.06 322 ALA A O 1
ATOM 2391 N N . LYS A 1 323 ? -24.481 -5.622 20.791 1.00 94.12 323 LYS A N 1
ATOM 2392 C CA . LYS A 1 323 ? -25.287 -5.493 22.009 1.00 94.12 323 LYS A CA 1
ATOM 2393 C C . LYS A 1 323 ? -26.282 -6.649 22.085 1.00 94.12 323 LYS A C 1
ATOM 2395 O O . LYS A 1 323 ? -26.891 -7.023 21.083 1.00 94.12 323 LYS A O 1
ATOM 2400 N N . LEU A 1 324 ? -26.460 -7.199 23.279 1.00 92.31 324 LEU A N 1
ATOM 2401 C CA . LEU A 1 324 ? -27.320 -8.345 23.549 1.00 92.31 324 LEU A CA 1
ATOM 2402 C C . LEU A 1 324 ? -28.583 -7.911 24.299 1.00 92.31 324 LEU A C 1
ATOM 2404 O O . LEU A 1 324 ? -28.540 -7.028 25.154 1.00 92.31 324 LEU A O 1
ATOM 2408 N N . GLY A 1 325 ? -29.710 -8.562 23.999 1.00 90.12 325 GLY A N 1
ATOM 2409 C CA . GLY A 1 325 ? -30.982 -8.316 24.694 1.00 90.12 325 GLY A CA 1
ATOM 2410 C C . GLY A 1 325 ? -31.039 -8.895 26.113 1.00 90.12 325 GLY A C 1
ATOM 2411 O O . GLY A 1 325 ? -31.853 -8.465 26.924 1.00 90.12 325 GLY A O 1
ATOM 2412 N N . SER A 1 326 ? -30.165 -9.850 26.426 1.00 91.62 326 SER A N 1
ATOM 2413 C CA . SER A 1 326 ? -30.046 -10.500 27.732 1.00 91.62 326 SER A CA 1
ATOM 2414 C C . SER A 1 326 ? -28.577 -10.813 28.018 1.00 91.62 326 SER A C 1
ATOM 2416 O O . SER A 1 326 ? -27.829 -11.060 27.066 1.00 91.62 326 SER A O 1
ATOM 2418 N N . PRO A 1 327 ? -28.148 -10.841 29.292 1.00 92.69 327 PRO A N 1
ATOM 2419 C CA . PRO A 1 327 ? -26.764 -11.131 29.618 1.00 92.69 327 PRO A CA 1
ATOM 2420 C C . PRO A 1 327 ? -26.403 -12.566 29.235 1.00 92.69 327 PRO A C 1
ATOM 2422 O O . PRO A 1 327 ? -27.182 -13.494 29.457 1.00 92.69 327 PRO A O 1
ATOM 2425 N N . VAL A 1 328 ? -25.199 -12.754 28.707 1.00 91.38 328 VAL A N 1
ATOM 2426 C CA . VAL A 1 328 ? -24.640 -14.076 28.401 1.00 91.38 328 VAL A CA 1
ATOM 2427 C C . VAL A 1 328 ? -23.337 -14.296 29.159 1.00 91.38 328 VAL A C 1
ATOM 2429 O O . VAL A 1 328 ? -22.830 -13.399 29.840 1.00 91.38 328 VAL A O 1
ATOM 2432 N N . LYS A 1 329 ? -22.807 -15.516 29.055 1.00 88.44 329 LYS A N 1
ATOM 2433 C CA . LYS A 1 329 ? -21.488 -15.868 29.572 1.00 88.44 329 LYS A CA 1
ATOM 2434 C C . LYS A 1 329 ? -20.450 -15.758 28.455 1.00 88.44 329 LYS A C 1
ATOM 2436 O O . LYS A 1 329 ? -20.592 -16.439 27.442 1.00 88.44 329 LYS A O 1
ATOM 2441 N N . VAL A 1 330 ? -19.409 -14.948 28.642 1.00 80.94 330 VAL A N 1
ATOM 2442 C CA . VAL A 1 330 ? -18.293 -14.788 27.692 1.00 80.94 330 VAL A CA 1
ATOM 2443 C C . VAL A 1 330 ? -16.992 -15.085 28.425 1.00 80.94 330 VAL A C 1
ATOM 2445 O O . VAL A 1 330 ? -16.740 -14.526 29.483 1.00 80.94 330 VAL A O 1
ATOM 2448 N N . ASN A 1 331 ? -16.175 -16.003 27.902 1.00 78.81 331 ASN A N 1
ATOM 2449 C CA . ASN A 1 331 ? -14.875 -16.376 28.488 1.00 78.81 331 ASN A CA 1
ATOM 2450 C C . ASN A 1 331 ? -14.908 -16.755 29.985 1.00 78.81 331 ASN A C 1
ATOM 2452 O O . ASN A 1 331 ? -13.916 -16.609 30.687 1.00 78.81 331 ASN A O 1
ATOM 2456 N N . GLY A 1 332 ? -16.039 -17.257 30.488 1.00 82.94 332 GLY A N 1
ATOM 2457 C CA . GLY A 1 332 ? -16.189 -17.592 31.909 1.00 82.94 332 GLY A CA 1
ATOM 2458 C C . GLY A 1 332 ? -16.897 -16.521 32.741 1.00 82.94 332 GLY A C 1
ATOM 2459 O O . GLY A 1 332 ? -17.489 -16.867 33.763 1.00 82.94 332 GLY A O 1
ATOM 2460 N N . GLU A 1 333 ? -16.930 -15.273 32.277 1.00 84.94 333 GLU A N 1
ATOM 2461 C CA . GLU A 1 333 ? -17.604 -14.162 32.949 1.00 84.94 333 GLU A CA 1
ATOM 2462 C C . GLU A 1 333 ? -19.095 -14.155 32.622 1.00 84.94 333 GLU A C 1
ATOM 2464 O O . GLU A 1 333 ? -19.486 -14.340 31.473 1.00 84.94 333 GLU A O 1
ATOM 2469 N N . SER A 1 334 ? -19.938 -13.987 33.642 1.00 90.00 334 SER A N 1
ATOM 2470 C CA . SER A 1 334 ? -21.398 -13.908 33.493 1.00 90.00 334 SER A CA 1
ATOM 2471 C C . SER A 1 334 ? -21.855 -12.455 33.574 1.00 90.00 334 SER A C 1
ATOM 2473 O O . SER A 1 334 ? -21.208 -11.645 34.228 1.00 90.00 334 SER A O 1
ATOM 2475 N N . GLY A 1 335 ? -22.997 -12.132 32.966 1.00 90.81 335 GLY A N 1
ATOM 2476 C CA . GLY A 1 335 ? -23.525 -10.764 33.002 1.00 90.81 335 GLY A CA 1
ATOM 2477 C C . GLY A 1 335 ? -23.092 -9.893 31.822 1.00 90.81 335 GLY A C 1
ATOM 2478 O O . GLY A 1 335 ? -23.283 -8.683 31.871 1.00 90.81 335 GLY A O 1
ATOM 2479 N N . CYS A 1 336 ? -22.527 -10.472 30.758 1.00 93.06 336 CYS A N 1
ATOM 2480 C CA . CYS A 1 336 ? -22.068 -9.715 29.597 1.00 93.06 336 CYS A CA 1
ATOM 2481 C C . CYS A 1 336 ? -23.255 -9.311 28.711 1.00 93.06 336 CYS A C 1
ATOM 2483 O O . CYS A 1 336 ? -23.947 -10.174 28.173 1.00 93.06 336 CYS A O 1
ATOM 2485 N N . TYR A 1 337 ? -23.468 -8.007 28.521 1.00 95.25 337 TYR A N 1
ATOM 2486 C CA . TYR A 1 337 ? -24.534 -7.449 27.670 1.00 95.25 337 TYR A CA 1
ATOM 2487 C C . TYR A 1 337 ? -24.062 -7.044 26.272 1.00 95.25 337 TYR A C 1
ATOM 2489 O O . TYR A 1 337 ? -24.844 -6.528 25.473 1.00 95.25 337 TYR A O 1
ATOM 2497 N N . ALA A 1 338 ? -22.790 -7.262 25.962 1.00 93.31 338 ALA A N 1
ATOM 2498 C CA . ALA A 1 338 ? -22.254 -7.069 24.632 1.00 93.31 338 ALA A CA 1
ATOM 2499 C C . ALA A 1 338 ? -21.112 -8.045 24.360 1.00 93.31 338 ALA A C 1
ATOM 2501 O O . ALA A 1 338 ? -20.464 -8.540 25.283 1.00 93.31 338 ALA A O 1
ATOM 2502 N N . VAL A 1 339 ? -20.867 -8.292 23.078 1.00 91.94 339 VAL A N 1
ATOM 2503 C CA . VAL A 1 339 ? -19.717 -9.043 22.582 1.00 91.94 339 VAL A CA 1
ATOM 2504 C C . VAL A 1 339 ? -18.886 -8.112 21.709 1.00 91.94 339 VAL A C 1
ATOM 2506 O O . VAL A 1 339 ? -19.433 -7.408 20.860 1.00 91.94 339 VAL A O 1
ATOM 2509 N N . LEU A 1 340 ? -17.572 -8.126 21.918 1.00 92.31 340 LEU A N 1
ATOM 2510 C CA . LEU A 1 340 ? -16.588 -7.437 21.093 1.00 92.31 340 LEU A CA 1
ATOM 2511 C C . LEU A 1 340 ? -15.575 -8.469 20.594 1.00 92.31 340 LEU A C 1
ATOM 2513 O O . LEU A 1 340 ? -14.968 -9.180 21.392 1.00 92.31 340 LEU A O 1
ATOM 2517 N N . VAL A 1 341 ? -15.405 -8.563 19.279 1.00 91.25 341 VAL A N 1
ATOM 2518 C CA . VAL A 1 341 ? -14.482 -9.504 18.631 1.00 91.25 341 VAL A CA 1
ATOM 2519 C C . VAL A 1 341 ? -13.605 -8.744 17.654 1.00 91.25 341 VAL A C 1
ATOM 2521 O O . VAL A 1 341 ? -14.091 -7.874 16.941 1.00 91.25 341 VAL A O 1
ATOM 2524 N N . PHE A 1 342 ? -12.328 -9.103 17.574 1.00 92.19 342 PHE A N 1
ATOM 2525 C CA . PHE A 1 342 ? -11.453 -8.666 16.494 1.00 92.19 342 PHE A CA 1
ATOM 2526 C C . PHE A 1 342 ? -11.323 -9.781 15.453 1.00 92.19 342 PHE A C 1
ATOM 2528 O O . PHE A 1 342 ? -10.876 -10.888 15.755 1.00 92.19 342 PHE A O 1
ATOM 2535 N N . GLY A 1 343 ? -11.738 -9.500 14.223 1.00 89.25 343 GLY A N 1
ATOM 2536 C CA . GLY A 1 343 ? -11.532 -10.372 13.079 1.00 89.25 343 GLY A CA 1
ATOM 2537 C C . GLY A 1 343 ? -10.099 -10.249 12.574 1.00 89.25 343 GLY A C 1
ATOM 2538 O O . GLY A 1 343 ? -9.647 -9.155 12.257 1.00 89.25 343 GLY A O 1
ATOM 2539 N N . GLY A 1 344 ? -9.390 -11.374 12.468 1.00 87.50 344 GLY A N 1
ATOM 2540 C CA . GLY A 1 344 ? -8.064 -11.414 11.846 1.00 87.50 344 GLY A CA 1
ATOM 2541 C C . GLY A 1 344 ? -8.099 -11.101 10.346 1.00 87.50 344 GLY A C 1
ATOM 2542 O O . GLY A 1 344 ? -9.127 -10.696 9.803 1.00 87.50 344 GLY A O 1
ATOM 2543 N N . GLU A 1 345 ? -6.984 -11.325 9.657 1.00 84.50 345 GLU A N 1
ATOM 2544 C CA . GLU A 1 345 ? -6.898 -11.173 8.200 1.00 84.50 345 GLU A CA 1
ATOM 2545 C C . GLU A 1 345 ? -7.961 -12.021 7.482 1.00 84.50 345 GLU A C 1
ATOM 2547 O O . GLU A 1 345 ? -8.351 -13.100 7.945 1.00 84.50 345 GLU A O 1
ATOM 2552 N N . ARG A 1 346 ? -8.450 -11.530 6.340 1.00 83.88 346 ARG A N 1
ATOM 2553 C CA . ARG A 1 346 ? -9.355 -12.299 5.484 1.00 83.88 346 ARG A CA 1
ATOM 2554 C C . ARG A 1 346 ? -8.725 -13.628 5.055 1.00 83.88 346 ARG A C 1
ATOM 2556 O O . ARG A 1 346 ? -7.570 -13.688 4.636 1.00 83.88 346 ARG A O 1
ATOM 2563 N N . LEU A 1 347 ? -9.518 -14.696 5.082 1.00 81.50 347 LEU 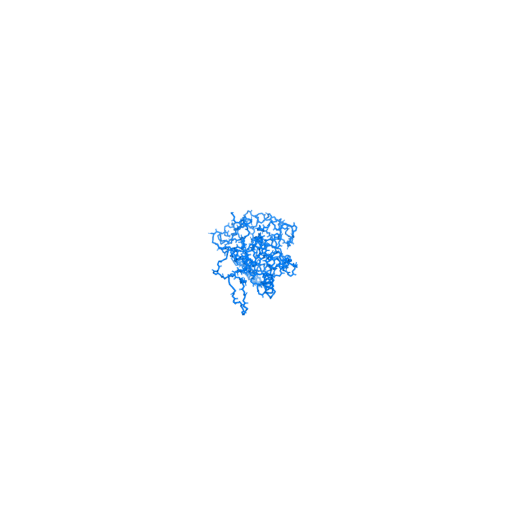A N 1
ATOM 2564 C CA . LEU A 1 347 ? -9.137 -15.945 4.422 1.00 81.50 347 LEU A CA 1
ATOM 2565 C C . LEU A 1 347 ? -9.261 -15.791 2.894 1.00 81.50 347 LEU A C 1
ATOM 2567 O O . LEU A 1 347 ? -10.068 -14.982 2.438 1.00 81.50 347 LEU A O 1
ATOM 2571 N N . PRO A 1 348 ? -8.532 -16.576 2.077 1.00 70.12 348 PRO A N 1
ATOM 2572 C CA . PRO A 1 348 ? -8.565 -16.446 0.615 1.00 70.12 348 PRO A CA 1
ATOM 2573 C C . PRO A 1 348 ? -9.966 -16.508 -0.020 1.00 70.12 348 PRO A C 1
ATOM 2575 O O . PRO A 1 348 ? -10.206 -15.837 -1.017 1.00 70.12 348 PRO A O 1
ATOM 2578 N N . ALA A 1 349 ? -10.893 -17.273 0.567 1.00 70.75 349 ALA A N 1
ATOM 2579 C CA . ALA A 1 349 ? -12.281 -17.398 0.103 1.00 70.75 349 ALA A CA 1
ATOM 2580 C C . ALA A 1 349 ? -13.252 -16.393 0.756 1.00 70.75 349 ALA A C 1
ATOM 2582 O O . ALA A 1 349 ? -14.436 -16.370 0.426 1.00 70.75 349 ALA A O 1
ATOM 2583 N N . GLN A 1 350 ? -12.783 -15.590 1.715 1.00 75.06 350 GLN A N 1
ATOM 2584 C CA . GLN A 1 350 ? -13.621 -14.646 2.441 1.00 75.06 350 GLN A CA 1
ATOM 2585 C C . GLN A 1 350 ? -13.739 -13.336 1.657 1.00 75.06 350 GLN A C 1
ATOM 2587 O O . GLN A 1 350 ? -12.741 -12.659 1.410 1.00 75.06 350 GLN A O 1
ATOM 2592 N N . SER A 1 351 ? -14.974 -12.948 1.335 1.00 67.44 351 SER A N 1
ATOM 2593 C CA . SER A 1 351 ? -15.272 -11.592 0.876 1.00 67.44 351 SER A CA 1
ATOM 2594 C C . SER A 1 351 ? -15.466 -10.669 2.080 1.00 67.44 351 SER A C 1
ATOM 2596 O O . SER A 1 351 ? -16.150 -11.022 3.043 1.00 67.44 351 SER A O 1
ATOM 2598 N N . ARG A 1 352 ? -14.845 -9.492 2.032 1.00 73.06 352 ARG A N 1
ATOM 2599 C CA . ARG A 1 352 ? -15.099 -8.370 2.940 1.00 73.06 352 ARG A CA 1
ATOM 2600 C C . ARG A 1 352 ? -15.299 -7.141 2.081 1.00 73.06 352 ARG A C 1
ATOM 2602 O O . ARG A 1 352 ? -14.521 -6.948 1.143 1.00 73.06 352 ARG A O 1
ATOM 2609 N N . ASP A 1 353 ? -16.285 -6.321 2.418 1.00 66.38 353 ASP A N 1
ATOM 2610 C CA . ASP A 1 353 ? -16.433 -5.032 1.757 1.00 66.38 353 ASP A CA 1
ATOM 2611 C C . ASP A 1 353 ? -15.141 -4.230 1.962 1.00 66.38 353 ASP A C 1
ATOM 2613 O O . ASP A 1 353 ? -14.638 -4.155 3.093 1.00 66.38 353 ASP A O 1
ATOM 2617 N N . PRO A 1 354 ? -14.534 -3.717 0.880 1.00 63.12 354 PRO A N 1
ATOM 2618 C CA . PRO A 1 354 ? -13.340 -2.907 1.002 1.00 63.12 354 PRO A CA 1
ATOM 2619 C C . PRO A 1 354 ? -13.653 -1.659 1.821 1.00 63.12 354 PRO A C 1
ATOM 2621 O O . PRO A 1 354 ? -14.677 -1.009 1.618 1.00 63.12 354 PRO A O 1
ATOM 2624 N N . VAL A 1 355 ? -12.735 -1.287 2.709 1.00 61.81 355 VAL A N 1
ATOM 2625 C CA . VAL A 1 355 ? -12.791 0.021 3.362 1.00 61.81 355 VAL A CA 1
ATOM 2626 C C . VAL A 1 355 ? -12.214 1.041 2.391 1.00 61.81 355 VAL A C 1
ATOM 2628 O O . VAL A 1 355 ? -11.045 1.399 2.473 1.00 61.81 355 VAL A O 1
ATOM 2631 N N . ALA A 1 356 ? -12.990 1.421 1.381 1.00 49.59 356 ALA A N 1
ATOM 2632 C CA . ALA A 1 356 ? -12.667 2.572 0.550 1.00 49.59 356 ALA A CA 1
ATOM 2633 C C . ALA A 1 356 ? -13.402 3.808 1.101 1.00 49.59 356 ALA A C 1
ATOM 2635 O O . ALA A 1 356 ? -14.548 3.677 1.538 1.00 49.59 356 ALA A O 1
ATOM 2636 N N . PRO A 1 357 ? -12.786 5.005 1.080 1.00 44.84 357 PRO A N 1
ATOM 2637 C CA . PRO A 1 357 ? -13.526 6.240 1.279 1.00 44.84 357 PRO A CA 1
ATOM 2638 C C . PRO A 1 357 ? -14.521 6.472 0.127 1.00 44.84 357 PRO A C 1
ATOM 2640 O O . PRO A 1 357 ? -14.432 5.887 -0.952 1.00 44.84 357 PRO A O 1
ATOM 2643 N N . SER A 1 358 ? -15.492 7.331 0.416 1.00 40.25 358 SER A N 1
ATOM 2644 C CA . SER A 1 358 ? -16.812 7.550 -0.191 1.00 40.25 358 SER A CA 1
ATOM 2645 C C . SER A 1 358 ? -16.891 8.019 -1.658 1.00 40.25 358 SER A C 1
ATOM 2647 O O . SER A 1 358 ? -17.860 8.687 -2.018 1.00 40.25 358 SER A O 1
ATOM 2649 N N . THR A 1 359 ? -15.932 7.699 -2.530 1.00 35.31 359 THR A N 1
ATOM 2650 C CA . THR A 1 359 ? -15.910 8.234 -3.910 1.00 35.31 359 THR A CA 1
ATOM 2651 C C . THR A 1 359 ? -15.695 7.209 -5.024 1.00 35.31 359 THR A C 1
ATOM 2653 O O . THR A 1 359 ? -15.332 7.590 -6.134 1.00 35.31 359 THR A O 1
ATOM 2656 N N . GLU A 1 360 ? -16.002 5.927 -4.804 1.00 32.94 360 GLU A N 1
ATOM 2657 C CA . GLU A 1 360 ? -16.321 5.034 -5.934 1.00 32.94 360 GLU A CA 1
ATOM 2658 C C . GLU A 1 360 ? -17.746 5.353 -6.433 1.00 32.94 360 GLU A C 1
ATOM 2660 O O . GLU A 1 360 ? -18.705 4.654 -6.110 1.00 32.94 360 GLU A O 1
ATOM 2665 N N . ALA A 1 361 ? -17.875 6.471 -7.155 1.00 28.17 361 ALA A N 1
ATOM 2666 C CA . ALA A 1 361 ? -19.031 6.823 -7.979 1.00 28.17 361 ALA A CA 1
ATOM 2667 C C . ALA A 1 361 ? -18.656 6.723 -9.460 1.00 28.17 361 ALA A C 1
ATOM 2669 O O . ALA A 1 361 ? -17.558 7.217 -9.815 1.00 28.17 361 ALA A O 1
#

Secondary structure (DSSP, 8-state):
--------------SHHHHHHHHHHHHHHHHHHH---HHHHHHHHHHHHHHHHHHHHHHHHHHHHTHHHHSTTPPTTPBPPPBSSSSSS--GGG---STT--EEEE--TTTTT----B-TTSPBPEEEE-TTTBSSS--S--STT---SEEEE-TT--EEE-SSGGGS-SEEEEE--SPPTT------SSSS-S-SGGGGGGT-SSB---SSSPEEEE---HHHHHHTS---EEEEE-HHHHHHHHTTSHHHHHHHHHHHHHHHHHHTTS-TTTSPP-BTTTBT--TTTT-TTSHHHHHHTTT--HHHHHHHHHHGGGEEEEEEEEEEEETTEEEEEEEEEE--SPPTT--------S---

pLDDT: mean 86.22, std 14.14, range [28.17, 98.69]

Sequence (361 aa):
MKHASQQRTRHRQRGASLLLMVIIAALIFFGLFSIRSPVSLRTDQESASAAVLAQAKAALIGYAATYKETHPGELAGYLPCPDTNNDGEYTPADNCGLKDVSVVGRLPWKTLGLPPLRDGDGECLWYAVSGRAKNDNKADVYNWDTPGQFIVQTPSGQVLAGATPHARPLAVIFSVGRPINGQNRSAGGGECPGSAADAAAAYLEGLGALGTGNTTVTVADAVTRGNGTNNDSALWVTSADIFGPIRKRSDFKTDVEAMLNNVATHLNTLTPLALPATSTNKGVGDPIAETAGSLAKLYLDSGVAGYNRNFFKNWSNNLLYAKLGSPVKVNGESGCYAVLVFGGERLPAQSRDPVAPSTEA

Radius of gyration: 31.47 Å; chains: 1; bounding box: 124×46×96 Å